Protein AF-A0A2V9IAW2-F1 (afdb_monomer_lite)

Sequence (247 aa):
MRHIVTAHSEWEQRGKESCSPPSSTSPHNRKDEGEYNPLVLAIIARALEKTTIASDTRRVHLDVFESSACVVGLRATQTMVRHGHMEPWLRNHSCAVQRLLSKLERTRKRGKTAFIRLHGSAAFTVSSQRWQQGLRFVRSFFLSCTCRHPPFGETGTRGRRKRMVASWVEKFRLELPAAGIEVPPEAQLRDLVKRALRSGRRFIDYYGLKTARDHHDLLHERIWNFVADRCRRQRKKDGLSRSYLSK

Radius of gyration: 26.62 Å; chains: 1; bounding box: 54×50×90 Å

pLDDT: mean 79.36, std 17.13, range [36.38, 97.62]

Secondary structure (DSSP, 8-state):
-HHHHHHHHHHHHT-TTS-SPP--S--S-----PPP-HHHHHHHHHHHHHHHHTTSSS-----HHHHHHHHHHHHHHHHHHHTTSS--SSTTHHHHHHHHHHHHHHHHHHHHHHHHHHHHHHHHHHHHHHHHHHHHHHHHHTS---SSSPSSSTTSHHHHHHHHHHHHHHHHHHHHHHTTPPPPPHHHHHHHHHHHHHHHHHHHHHH-HHHHHHTHHHHHHHHHHHHHHHHHHHHHHHHHHHHTS--

Foldseek 3Di:
DVLLVVLVVVVVVCDPPRDPPPPDPPPDDPVQQQDADVVLVVLLVVLVVQVVVCVPPDDGQHALSSLVSVLLVLVLVVVCCVVVVDPQPDPPSVVVSVVSNVVSVVSNVVNLVVCCVVPNPVVSVVVVVSSVSNVSNCCVRRRDDPPPPDPPDLPPPVNVVVVVLVVVLVVCVPVCVVVVFDDDPSVVSSVLLVVLVVVLVVVCVVPHPVVCVVPVVVSVVSSVCSSNVVSVVVVVVVVVVVVVVVD

Structure (mmCIF, N/CA/C/O backbone):
data_AF-A0A2V9IAW2-F1
#
_entry.id   AF-A0A2V9IAW2-F1
#
loop_
_atom_site.group_PDB
_atom_site.id
_atom_site.type_symbol
_atom_site.label_atom_id
_atom_site.label_alt_id
_atom_site.label_comp_id
_atom_site.label_asym_id
_atom_site.label_entity_id
_atom_site.label_seq_id
_atom_site.pdbx_PDB_ins_code
_atom_site.Cartn_x
_atom_site.Cartn_y
_atom_site.Cartn_z
_atom_site.occupancy
_atom_site.B_iso_or_equiv
_atom_site.auth_seq_id
_atom_site.auth_comp_id
_atom_site.auth_asym_id
_atom_site.auth_atom_id
_atom_site.pdbx_PDB_model_num
ATOM 1 N N . MET A 1 1 ? 7.345 2.420 16.272 1.00 48.34 1 MET A N 1
ATOM 2 C CA . MET A 1 1 ? 6.348 3.349 16.855 1.00 48.34 1 MET A CA 1
ATOM 3 C C . MET A 1 1 ? 6.966 4.552 17.567 1.00 48.34 1 MET A C 1
ATOM 5 O O . MET A 1 1 ? 6.310 5.581 17.567 1.00 48.34 1 MET A O 1
ATOM 9 N N . ARG A 1 2 ? 8.227 4.493 18.044 1.00 45.06 2 ARG A N 1
ATOM 10 C CA . ARG A 1 2 ? 8.970 5.677 18.534 1.00 45.06 2 ARG A CA 1
ATOM 11 C C . ARG A 1 2 ? 8.912 6.870 17.570 1.00 45.06 2 ARG A C 1
ATOM 13 O O . ARG A 1 2 ? 8.593 7.955 18.004 1.00 45.06 2 ARG A O 1
ATOM 20 N N . HIS A 1 3 ? 9.033 6.631 16.263 1.00 49.38 3 HIS A N 1
ATOM 21 C CA . HIS A 1 3 ? 8.920 7.669 15.229 1.00 49.38 3 HIS A CA 1
ATOM 22 C C . HIS A 1 3 ? 7.618 8.498 15.271 1.00 49.38 3 HIS A C 1
ATOM 24 O O . HIS A 1 3 ? 7.650 9.673 14.942 1.00 49.38 3 HIS A O 1
ATOM 30 N N . ILE A 1 4 ? 6.468 7.923 15.651 1.00 51.84 4 ILE A N 1
ATOM 31 C CA . ILE A 1 4 ? 5.201 8.682 15.719 1.00 51.84 4 ILE A CA 1
ATOM 32 C C . ILE A 1 4 ? 5.192 9.580 16.959 1.00 51.84 4 ILE A C 1
ATOM 34 O O . ILE A 1 4 ? 4.766 10.724 16.878 1.00 51.84 4 ILE A O 1
ATOM 38 N N . VAL A 1 5 ? 5.697 9.068 18.084 1.00 55.88 5 VAL A N 1
ATOM 39 C CA . VAL A 1 5 ? 5.820 9.827 19.336 1.00 55.88 5 VAL A CA 1
ATOM 40 C C . VAL A 1 5 ? 6.856 10.941 19.179 1.00 55.88 5 VAL A C 1
ATOM 42 O O . VAL A 1 5 ? 6.561 12.083 19.495 1.00 55.88 5 VAL A O 1
ATOM 45 N N . THR A 1 6 ? 8.020 10.643 18.595 1.00 59.78 6 THR A N 1
ATOM 46 C CA . THR A 1 6 ? 9.058 11.633 18.278 1.00 59.78 6 THR A CA 1
ATOM 47 C C . THR A 1 6 ? 8.534 12.705 17.326 1.00 59.78 6 THR A C 1
ATOM 49 O O . THR A 1 6 ? 8.660 13.882 17.628 1.00 59.78 6 THR A O 1
ATOM 52 N N . ALA A 1 7 ? 7.854 12.323 16.239 1.00 55.88 7 ALA A N 1
ATOM 53 C CA . ALA A 1 7 ? 7.265 13.291 15.317 1.00 55.88 7 ALA A CA 1
ATOM 54 C C . ALA A 1 7 ? 6.164 14.148 15.974 1.00 55.88 7 ALA A C 1
ATOM 56 O O . ALA A 1 7 ? 5.986 15.302 15.595 1.00 55.88 7 ALA A O 1
ATOM 57 N N . HIS A 1 8 ? 5.425 13.611 16.953 1.00 55.56 8 HIS A N 1
ATOM 58 C CA . HIS A 1 8 ? 4.451 14.382 17.731 1.00 55.56 8 HIS A CA 1
ATOM 59 C C . HIS A 1 8 ? 5.130 15.383 18.670 1.00 55.56 8 HIS A C 1
ATOM 61 O O . HIS A 1 8 ? 4.741 16.544 18.688 1.00 55.56 8 HIS A O 1
ATOM 67 N N . SER A 1 9 ? 6.162 14.967 19.408 1.00 60.94 9 SER A N 1
ATOM 68 C CA . SER A 1 9 ? 6.932 15.865 20.277 1.00 60.94 9 SER A CA 1
ATOM 69 C C . SER A 1 9 ? 7.645 16.961 19.480 1.00 60.94 9 SER A C 1
ATOM 71 O O . SER A 1 9 ? 7.639 18.118 19.887 1.00 60.94 9 SER A O 1
ATOM 73 N N . GLU A 1 10 ? 8.195 16.628 18.310 1.00 59.81 10 GLU A N 1
ATOM 74 C CA . GLU A 1 10 ? 8.768 17.606 17.377 1.00 59.81 10 GLU A CA 1
ATOM 75 C C . GLU A 1 10 ? 7.711 18.575 16.827 1.00 59.81 10 GLU A C 1
ATOM 77 O O . GLU A 1 10 ? 8.022 19.736 16.572 1.00 59.81 10 GLU A O 1
ATOM 82 N N . TRP A 1 11 ? 6.469 18.120 16.641 1.00 61.03 11 TRP A N 1
ATOM 83 C CA . TRP A 1 11 ? 5.348 18.973 16.244 1.00 61.03 11 TRP A CA 1
ATOM 84 C C . TRP A 1 11 ? 4.909 19.905 17.385 1.00 61.03 11 TRP A C 1
ATOM 86 O O . TRP A 1 11 ? 4.752 21.102 17.155 1.00 61.03 11 TRP A O 1
ATOM 96 N N . GLU A 1 12 ? 4.778 19.398 18.616 1.00 60.94 12 GLU A N 1
ATOM 97 C CA . GLU A 1 12 ? 4.437 20.211 19.795 1.00 60.94 12 GLU A CA 1
ATOM 98 C C . GLU A 1 12 ? 5.488 21.293 20.068 1.00 60.94 12 GLU A C 1
ATOM 100 O O . GLU A 1 12 ? 5.129 22.437 20.339 1.00 60.94 12 GLU A O 1
ATOM 105 N N . GLN A 1 13 ? 6.777 20.962 19.925 1.00 64.94 13 GLN A N 1
ATOM 106 C CA . GLN A 1 13 ? 7.882 21.909 20.112 1.00 64.94 13 GLN A CA 1
ATOM 107 C C . GLN A 1 13 ? 7.908 23.039 19.076 1.00 64.94 13 GLN A C 1
ATOM 109 O O . GLN A 1 13 ? 8.412 24.119 19.372 1.00 64.94 13 GLN A O 1
ATOM 114 N N . ARG A 1 14 ? 7.374 22.823 17.868 1.00 56.66 14 ARG A N 1
ATOM 115 C CA . ARG A 1 14 ? 7.361 23.838 16.798 1.00 56.66 14 ARG A CA 1
ATOM 116 C C . ARG A 1 14 ? 6.190 24.818 16.896 1.00 56.66 14 ARG A C 1
ATOM 118 O O . ARG A 1 14 ? 6.177 25.802 16.164 1.00 56.66 14 ARG A O 1
ATOM 125 N N . GLY A 1 15 ? 5.245 24.590 17.809 1.00 47.25 15 GLY A N 1
ATOM 126 C CA . GLY A 1 15 ? 4.067 25.435 17.995 1.00 47.25 15 GLY A CA 1
ATOM 127 C C . GLY A 1 15 ? 3.000 25.224 16.913 1.00 47.25 15 GLY A C 1
ATOM 128 O O . GLY A 1 15 ? 3.295 25.053 15.730 1.00 47.25 15 GLY A O 1
ATOM 129 N N . LYS A 1 16 ? 1.725 25.259 17.327 1.00 52.31 16 LYS A N 1
ATOM 130 C CA . LYS A 1 16 ? 0.547 24.999 16.471 1.00 52.31 16 LYS A CA 1
ATOM 131 C C . LYS A 1 16 ? 0.436 25.930 15.254 1.00 52.31 16 LYS A C 1
ATOM 133 O O . LYS A 1 16 ? -0.210 25.553 14.283 1.00 52.31 16 LYS A O 1
ATOM 138 N N . GLU A 1 17 ? 1.055 27.108 15.306 1.00 44.34 17 GLU A N 1
ATOM 139 C CA . GLU A 1 17 ? 0.907 28.177 14.307 1.00 44.34 17 GLU A CA 1
ATOM 140 C C . GLU A 1 17 ? 2.065 28.252 13.295 1.00 44.34 17 GLU A C 1
ATOM 142 O O . GLU A 1 17 ? 1.897 28.806 12.214 1.00 44.34 17 GLU A O 1
ATOM 147 N N . SER A 1 18 ? 3.232 27.667 13.592 1.00 40.81 18 SER A N 1
ATOM 148 C CA . SER A 1 18 ? 4.471 27.932 12.830 1.00 40.81 18 SER A CA 1
ATOM 149 C C . SER A 1 18 ? 4.767 26.917 11.717 1.00 40.81 18 SER A C 1
ATOM 151 O O . SER A 1 18 ? 5.754 27.030 10.993 1.00 40.81 18 SER A O 1
ATOM 153 N N . CYS A 1 19 ? 3.944 25.879 11.563 1.00 42.88 19 CYS A N 1
ATOM 154 C CA . CYS A 1 19 ? 4.228 24.789 10.630 1.00 42.88 19 CYS A CA 1
ATOM 155 C C . CYS A 1 19 ? 2.962 24.262 9.940 1.00 42.88 19 CYS A C 1
ATOM 157 O O . CYS A 1 19 ? 2.667 23.066 9.986 1.00 42.88 19 CYS A O 1
ATOM 159 N N . SER A 1 20 ? 2.298 25.114 9.151 1.00 40.59 20 SER A N 1
ATOM 160 C CA . SER A 1 20 ? 1.992 24.639 7.794 1.00 40.59 20 SER A CA 1
ATOM 161 C C . SER A 1 20 ? 3.322 24.134 7.231 1.00 40.59 20 SER A C 1
ATOM 163 O O . SER A 1 20 ? 4.312 24.865 7.325 1.00 40.59 20 SER A O 1
ATOM 165 N N . PRO A 1 21 ? 3.422 22.871 6.783 1.00 40.50 21 PRO A N 1
ATOM 166 C CA . PRO A 1 21 ? 4.706 22.299 6.406 1.00 40.50 21 PRO A CA 1
ATOM 167 C C . PRO A 1 21 ? 5.356 23.267 5.414 1.00 40.50 21 PRO A C 1
ATOM 169 O O . PRO A 1 21 ? 4.644 23.694 4.500 1.00 40.50 21 PRO A O 1
ATOM 172 N N . PRO A 1 22 ? 6.639 23.653 5.594 1.00 37.72 22 PRO A N 1
ATOM 173 C CA . PRO A 1 22 ? 7.306 24.558 4.669 1.00 37.72 22 PRO A CA 1
ATOM 174 C C . PRO A 1 22 ? 7.053 23.984 3.295 1.00 37.72 22 PRO A C 1
ATOM 176 O O . PRO A 1 22 ? 7.383 22.816 3.075 1.00 37.72 22 PRO A O 1
ATOM 179 N N . SER A 1 23 ? 6.333 24.757 2.481 1.00 38.88 23 SER A N 1
ATOM 180 C CA . SER A 1 23 ? 5.778 24.390 1.186 1.00 38.88 23 SER A CA 1
ATOM 181 C C . SER A 1 23 ? 6.730 23.434 0.489 1.00 38.88 23 SER A C 1
ATOM 183 O O . SER A 1 23 ? 7.732 23.835 -0.102 1.00 38.88 23 SER A O 1
ATOM 185 N N . SER A 1 24 ? 6.462 22.140 0.672 1.00 37.84 24 SER A N 1
ATOM 186 C CA . SER A 1 24 ? 7.292 21.095 0.114 1.00 37.84 24 SER A CA 1
ATOM 187 C C . SER A 1 24 ? 7.139 21.271 -1.379 1.00 37.84 24 SER A C 1
ATOM 189 O O . SER A 1 24 ? 6.026 21.206 -1.898 1.00 37.84 24 SER A O 1
ATOM 191 N N . THR A 1 25 ? 8.250 21.530 -2.054 1.00 36.38 25 THR A N 1
ATOM 192 C CA . THR A 1 25 ? 8.403 21.773 -3.493 1.00 36.38 25 THR A CA 1
ATOM 193 C C . THR A 1 25 ? 8.003 20.576 -4.371 1.00 36.38 25 THR A C 1
ATOM 195 O O . THR A 1 25 ? 8.512 20.394 -5.470 1.00 36.38 25 THR A O 1
ATOM 198 N N . SER A 1 26 ? 7.078 19.733 -3.909 1.00 37.75 26 SER A N 1
ATOM 199 C CA . SER A 1 26 ? 6.420 18.693 -4.686 1.00 37.75 26 SER A CA 1
ATOM 200 C C . SER A 1 26 ? 5.133 19.262 -5.309 1.00 37.75 26 SER A C 1
ATOM 202 O O . SER A 1 26 ? 4.128 19.394 -4.608 1.00 37.75 26 SER A O 1
ATOM 204 N N . PRO A 1 27 ? 5.103 19.545 -6.624 1.00 37.44 27 PRO A N 1
ATOM 205 C CA . PRO A 1 27 ? 4.045 20.309 -7.291 1.00 37.44 27 PRO A CA 1
ATOM 206 C C . PRO A 1 27 ? 2.798 19.471 -7.633 1.00 37.44 27 PRO A C 1
ATOM 208 O O . PRO A 1 27 ? 2.124 19.698 -8.636 1.00 37.44 27 PRO A O 1
ATOM 211 N N . HIS A 1 28 ? 2.456 18.477 -6.813 1.00 38.16 28 HIS A N 1
ATOM 212 C CA . HIS A 1 28 ? 1.281 17.638 -7.045 1.00 38.16 28 HIS A CA 1
ATOM 213 C C . HIS A 1 28 ? 0.336 17.644 -5.841 1.00 38.16 28 HIS A C 1
ATOM 215 O O . HIS A 1 28 ? 0.403 16.786 -4.966 1.00 38.16 28 HIS A O 1
ATOM 221 N N . ASN A 1 29 ? -0.571 18.629 -5.854 1.00 40.56 29 ASN A N 1
ATOM 222 C CA . ASN A 1 29 ? -1.950 18.551 -5.361 1.00 40.56 29 ASN A CA 1
ATOM 223 C C . ASN A 1 29 ? -2.162 17.832 -4.015 1.00 40.56 29 ASN A C 1
ATOM 225 O O . ASN A 1 29 ? -2.794 16.775 -3.963 1.00 40.56 29 ASN A O 1
ATOM 229 N N . ARG A 1 30 ? -1.747 18.439 -2.899 1.00 48.00 30 ARG A N 1
ATOM 230 C CA . ARG A 1 30 ? -2.296 18.074 -1.582 1.00 48.00 30 ARG A CA 1
ATOM 231 C C . ARG A 1 30 ? -3.595 18.850 -1.334 1.00 48.00 30 ARG A C 1
ATOM 233 O O . ARG A 1 30 ? -3.611 19.827 -0.611 1.00 48.00 30 ARG A O 1
ATOM 240 N N . LYS A 1 31 ? -4.698 18.399 -1.943 1.00 46.03 31 LYS A N 1
ATOM 241 C CA . LYS A 1 31 ? -6.068 18.903 -1.681 1.00 46.03 31 LYS A CA 1
ATOM 242 C C . LYS A 1 31 ? -6.693 18.368 -0.375 1.00 46.03 31 LYS A C 1
ATOM 244 O O . LYS A 1 31 ? -7.882 18.551 -0.154 1.00 46.03 31 LYS A O 1
ATOM 249 N N . ASP A 1 32 ? -5.921 17.687 0.471 1.00 47.81 32 ASP A N 1
ATOM 250 C CA . ASP A 1 32 ? -6.402 17.028 1.694 1.00 47.81 32 ASP A CA 1
ATOM 251 C C . ASP A 1 32 ? -5.487 17.377 2.882 1.00 47.81 32 ASP A C 1
ATOM 253 O O . ASP A 1 32 ? -4.784 16.530 3.449 1.00 47.81 32 ASP A O 1
ATOM 257 N N . GLU A 1 33 ? -5.472 18.656 3.253 1.00 56.50 33 GLU A N 1
ATOM 258 C CA . GLU A 1 33 ? -4.950 19.088 4.549 1.00 56.50 33 GLU A CA 1
ATOM 259 C C . GLU A 1 33 ? -6.008 18.748 5.603 1.00 56.50 33 GLU A C 1
ATOM 261 O O . GLU A 1 33 ? -7.009 19.436 5.764 1.00 56.50 33 GLU A O 1
ATOM 266 N N . GLY A 1 34 ? -5.861 17.592 6.254 1.00 60.00 34 GLY A N 1
ATOM 267 C CA . GLY A 1 34 ? -6.660 17.311 7.444 1.00 60.00 34 GLY A CA 1
ATOM 268 C C . GLY A 1 34 ? -6.260 18.265 8.567 1.00 60.00 34 GLY A C 1
ATOM 269 O O . GLY A 1 34 ? -5.086 18.602 8.689 1.00 60.00 34 GLY A O 1
ATOM 270 N N . GLU A 1 35 ? -7.210 18.657 9.407 1.00 70.69 35 GLU A N 1
ATOM 271 C CA . GLU A 1 35 ? -6.938 19.505 10.568 1.00 70.69 35 GLU A CA 1
ATOM 272 C C . GLU A 1 35 ? -6.400 18.689 11.749 1.00 70.69 35 GLU A C 1
ATOM 274 O O . GLU A 1 35 ? -6.757 17.518 11.949 1.00 70.69 35 GLU A O 1
ATOM 279 N N . TYR A 1 36 ? -5.549 19.326 12.557 1.00 72.31 36 TYR A N 1
ATOM 280 C CA . TYR A 1 36 ? -5.116 18.770 13.832 1.00 72.31 36 TYR A CA 1
ATOM 281 C C . TYR A 1 36 ? -6.337 18.505 14.718 1.00 72.31 36 TYR A C 1
ATOM 283 O O . TYR A 1 36 ? -7.116 19.407 15.018 1.00 72.31 36 TYR A O 1
ATOM 291 N N . ASN A 1 37 ? -6.490 17.260 15.169 1.00 77.44 37 ASN A N 1
ATOM 292 C CA . ASN A 1 37 ? -7.593 16.872 16.034 1.00 77.44 37 ASN A CA 1
ATOM 293 C C . ASN A 1 37 ? -7.056 16.159 17.289 1.00 77.44 37 ASN A C 1
ATOM 295 O O . ASN A 1 37 ? -6.651 14.992 17.197 1.00 77.44 37 ASN A O 1
ATOM 299 N N . PRO A 1 38 ? -7.078 16.813 18.468 1.00 77.50 38 PRO A N 1
ATOM 300 C CA . PRO A 1 38 ? -6.521 16.248 19.698 1.00 77.50 38 PRO A CA 1
ATOM 301 C C . PRO A 1 38 ? -7.255 14.975 20.137 1.00 77.50 38 PRO A C 1
ATOM 303 O O . PRO A 1 38 ? -6.645 14.074 20.707 1.00 77.50 38 PRO A O 1
ATOM 306 N N . LEU A 1 39 ? -8.543 14.836 19.801 1.00 80.62 39 LEU A N 1
ATOM 307 C CA . LEU A 1 39 ? -9.316 13.630 20.099 1.00 80.62 39 LEU A CA 1
ATOM 308 C C . LEU A 1 39 ? -8.774 12.414 19.337 1.00 80.62 39 LEU A C 1
ATOM 310 O O . LEU A 1 39 ? -8.710 11.314 19.884 1.00 80.62 39 LEU A O 1
ATOM 314 N N . VAL A 1 40 ? -8.365 12.600 18.079 1.00 82.31 40 VAL A N 1
ATOM 315 C CA . VAL A 1 40 ? -7.795 11.523 17.256 1.00 82.31 40 VAL A CA 1
ATOM 316 C C . VAL A 1 40 ? -6.434 11.089 17.786 1.00 82.31 40 VAL A C 1
ATOM 318 O O . VAL A 1 40 ? -6.174 9.888 17.867 1.00 82.31 40 VAL A O 1
ATOM 321 N N . LEU A 1 41 ? -5.593 12.034 18.206 1.00 81.88 41 LEU A N 1
ATOM 322 C CA . LEU A 1 41 ? -4.305 11.719 18.823 1.00 81.88 41 LEU A CA 1
ATOM 323 C C . LEU A 1 41 ? -4.472 11.038 20.177 1.00 81.88 41 LEU A C 1
ATOM 325 O O . LEU A 1 41 ? -3.786 10.055 20.430 1.00 81.88 41 LEU A O 1
ATOM 329 N N . ALA A 1 42 ? -5.442 11.460 20.989 1.00 84.62 42 ALA A N 1
ATOM 330 C CA . ALA A 1 42 ? -5.778 10.776 22.233 1.00 84.62 42 ALA A CA 1
ATOM 331 C C . ALA A 1 42 ? -6.231 9.326 21.988 1.00 84.62 42 ALA A C 1
ATOM 333 O O . ALA A 1 42 ? -5.819 8.425 22.712 1.00 84.62 42 ALA A O 1
ATOM 334 N N . ILE A 1 43 ? -7.031 9.062 20.945 1.00 86.50 43 ILE A N 1
ATOM 335 C CA . ILE A 1 43 ? -7.406 7.688 20.558 1.00 86.50 43 ILE A CA 1
ATOM 336 C C . ILE A 1 43 ? -6.168 6.875 20.163 1.00 86.50 43 ILE A C 1
ATOM 338 O O . ILE A 1 43 ? -6.039 5.721 20.567 1.00 86.50 43 ILE A O 1
ATOM 342 N N . ILE A 1 44 ? -5.252 7.461 19.385 1.00 85.44 44 ILE A N 1
ATOM 343 C CA . ILE A 1 44 ? -4.004 6.797 18.992 1.00 85.44 44 ILE A CA 1
ATOM 344 C C . ILE A 1 44 ? -3.143 6.514 20.228 1.00 85.44 44 ILE A C 1
ATOM 346 O O . ILE A 1 44 ? -2.697 5.384 20.392 1.00 85.44 44 ILE A O 1
ATOM 350 N N . ALA A 1 45 ? -2.953 7.494 21.110 1.00 84.25 45 ALA A N 1
ATOM 351 C CA . ALA A 1 45 ? -2.179 7.360 22.339 1.00 84.25 45 ALA A CA 1
ATOM 352 C C . ALA A 1 45 ? -2.751 6.266 23.253 1.00 84.25 45 ALA A C 1
ATOM 354 O O . ALA A 1 45 ? -2.013 5.372 23.657 1.00 84.25 45 ALA A O 1
ATOM 355 N N . ARG A 1 46 ? -4.072 6.248 23.477 1.00 85.94 46 ARG A N 1
ATOM 356 C CA . ARG A 1 46 ? -4.740 5.181 24.243 1.00 85.94 46 ARG A CA 1
ATOM 357 C C . ARG A 1 46 ? -4.579 3.809 23.600 1.00 85.94 46 ARG A C 1
ATOM 359 O O . ARG A 1 46 ? -4.338 2.824 24.293 1.00 85.94 46 ARG A O 1
ATOM 366 N N . ALA A 1 47 ? -4.700 3.721 22.273 1.00 86.25 47 ALA A N 1
ATOM 367 C CA . ALA A 1 47 ? -4.474 2.467 21.563 1.00 86.25 47 ALA A CA 1
ATOM 368 C C . ALA A 1 47 ? -3.027 1.981 21.746 1.00 86.25 47 ALA A C 1
ATOM 370 O O . ALA A 1 47 ? -2.812 0.791 21.963 1.00 86.25 47 ALA A O 1
ATOM 371 N N . LEU A 1 48 ? -2.047 2.892 21.703 1.00 84.38 48 LEU A N 1
ATOM 372 C CA . LEU A 1 48 ? -0.644 2.576 21.964 1.00 84.38 48 LEU A CA 1
ATOM 373 C C . LEU A 1 48 ? -0.459 2.053 23.385 1.00 84.38 48 LEU A C 1
ATOM 375 O O . LEU A 1 48 ? 0.016 0.932 23.533 1.00 84.38 48 LEU A O 1
ATOM 379 N N . GLU A 1 49 ? -0.912 2.803 24.386 1.00 85.31 49 GLU A N 1
ATOM 380 C CA . GLU A 1 49 ? -0.815 2.457 25.807 1.00 85.31 49 GLU A CA 1
ATOM 381 C C . GLU A 1 49 ? -1.414 1.074 26.108 1.00 85.31 49 GLU A C 1
ATOM 383 O O . GLU A 1 49 ? -0.753 0.199 26.673 1.00 85.31 49 GLU A O 1
ATOM 388 N N . LYS A 1 50 ? -2.638 0.816 25.628 1.00 85.25 50 LYS A N 1
ATOM 389 C CA . LYS A 1 50 ? -3.293 -0.493 25.767 1.00 85.25 50 LYS A CA 1
ATOM 390 C C . LYS A 1 50 ? -2.486 -1.617 25.130 1.00 85.25 50 LYS A C 1
ATOM 392 O O . LYS A 1 50 ? -2.448 -2.722 25.662 1.00 85.25 50 LYS A O 1
ATOM 397 N N . THR A 1 51 ? -1.867 -1.369 23.977 1.00 82.88 51 THR A N 1
ATOM 398 C CA . THR A 1 51 ? -1.063 -2.392 23.295 1.00 82.88 51 THR A CA 1
ATOM 399 C C . THR A 1 51 ? 0.320 -2.587 23.906 1.00 82.88 51 THR A C 1
ATOM 401 O O . THR A 1 51 ? 0.848 -3.690 23.799 1.00 82.88 51 THR A O 1
ATOM 404 N N . THR A 1 52 ? 0.894 -1.569 24.551 1.00 80.00 52 THR A N 1
ATOM 405 C CA . THR A 1 52 ? 2.187 -1.678 25.238 1.00 80.00 52 THR A CA 1
ATOM 406 C C . THR A 1 52 ? 2.056 -2.414 26.561 1.00 80.00 52 THR A C 1
ATOM 408 O O . THR A 1 52 ? 2.842 -3.313 26.810 1.00 80.00 52 THR A O 1
ATOM 411 N N . ILE A 1 53 ? 1.029 -2.114 27.364 1.00 73.06 53 ILE A N 1
ATOM 412 C CA . ILE A 1 53 ? 0.779 -2.797 28.650 1.00 73.06 53 ILE A CA 1
ATOM 413 C C . ILE A 1 53 ? 0.407 -4.273 28.427 1.00 73.06 53 ILE A C 1
ATOM 415 O O . ILE A 1 53 ? 0.667 -5.157 29.241 1.00 73.06 53 ILE A O 1
ATOM 419 N N . ALA A 1 54 ? -0.196 -4.568 27.281 1.00 68.00 54 ALA A N 1
ATOM 420 C CA . ALA A 1 54 ? -0.606 -5.911 26.925 1.00 68.00 54 ALA A CA 1
ATOM 421 C C . ALA A 1 54 ? 0.513 -6.851 26.475 1.00 68.00 54 ALA A C 1
ATOM 423 O O . ALA A 1 54 ? 0.215 -8.004 26.155 1.00 68.00 54 ALA A O 1
ATOM 424 N N . SER A 1 55 ? 1.774 -6.407 26.445 1.00 61.09 55 SER A N 1
ATOM 425 C CA . SER A 1 55 ? 2.887 -7.355 26.322 1.00 61.09 55 SER A CA 1
ATOM 426 C C . SER A 1 55 ? 2.871 -8.383 27.458 1.00 61.09 55 SER A C 1
ATOM 428 O O . SER A 1 55 ? 3.285 -9.519 27.236 1.00 61.09 55 SER A O 1
ATOM 430 N N . ASP A 1 56 ? 2.294 -8.016 28.612 1.00 60.50 56 ASP A N 1
ATOM 431 C CA . ASP A 1 56 ? 2.363 -8.799 29.848 1.00 60.50 56 ASP A CA 1
ATOM 432 C C . ASP A 1 56 ? 1.011 -9.425 30.251 1.00 60.50 56 ASP A C 1
ATOM 434 O O . ASP A 1 56 ? 0.955 -10.302 31.112 1.00 60.50 56 ASP A O 1
ATOM 438 N N . THR A 1 57 ? -0.104 -9.032 29.615 1.00 57.56 57 THR A N 1
ATOM 439 C CA . THR A 1 57 ? -1.463 -9.485 29.980 1.00 57.56 57 THR A CA 1
ATOM 440 C C . THR A 1 57 ? -2.241 -10.099 28.812 1.00 57.56 57 THR A C 1
ATOM 442 O O . THR A 1 57 ? -2.109 -9.735 27.645 1.00 57.56 57 THR A O 1
ATOM 445 N N . ARG A 1 58 ? -3.076 -11.105 29.118 1.00 66.31 58 ARG A N 1
ATOM 446 C CA . ARG A 1 58 ? -3.533 -12.108 28.136 1.00 66.31 58 ARG A CA 1
ATOM 447 C C . ARG A 1 58 ? -4.510 -11.633 27.047 1.00 66.31 58 ARG A C 1
ATOM 449 O O . ARG A 1 58 ? -4.689 -12.397 26.098 1.00 66.31 58 ARG A O 1
ATOM 456 N N . ARG A 1 59 ? -5.143 -10.447 27.097 1.00 78.69 59 ARG A N 1
ATOM 457 C CA . ARG A 1 59 ? -6.049 -9.944 26.025 1.00 78.69 59 ARG A CA 1
ATOM 458 C C . ARG A 1 59 ? -6.208 -8.416 26.050 1.00 78.69 59 ARG A C 1
ATOM 460 O O . ARG A 1 59 ? -6.507 -7.859 27.095 1.00 78.69 59 ARG A O 1
ATOM 467 N N . VAL A 1 60 ? -6.141 -7.766 24.880 1.00 83.56 60 VAL A N 1
ATOM 468 C CA . VAL A 1 60 ? -6.430 -6.322 24.719 1.00 83.56 60 VAL A CA 1
ATOM 469 C C . VAL A 1 60 ? -7.840 -6.108 24.206 1.00 83.56 60 VAL A C 1
ATOM 471 O O . VAL A 1 60 ? -8.201 -6.649 23.156 1.00 83.56 60 VAL A O 1
ATOM 474 N N . HIS A 1 61 ? -8.613 -5.282 24.907 1.00 87.69 61 HIS A N 1
ATOM 475 C CA . HIS A 1 61 ? -9.889 -4.794 24.405 1.00 87.69 61 HIS A CA 1
ATOM 476 C C . HIS A 1 61 ? -9.692 -3.447 23.701 1.00 87.69 61 HIS A C 1
ATOM 478 O O . HIS A 1 61 ? -9.360 -2.446 24.336 1.00 87.69 61 HIS A O 1
ATOM 484 N N . LEU A 1 62 ? -9.900 -3.437 22.384 1.00 91.44 62 LEU A N 1
ATOM 485 C CA . LEU A 1 62 ? -9.825 -2.238 21.552 1.00 91.44 62 LEU A CA 1
ATOM 486 C C . LEU A 1 62 ? -11.227 -1.861 21.080 1.00 91.44 62 LEU A C 1
ATOM 488 O O . LEU A 1 62 ? -11.950 -2.713 20.553 1.00 91.44 62 LEU A O 1
ATOM 492 N N . ASP A 1 63 ? -11.588 -0.588 21.214 1.00 93.00 63 ASP A N 1
ATOM 493 C CA . ASP A 1 63 ? -12.802 -0.062 20.598 1.00 93.00 63 ASP A CA 1
ATOM 494 C C . ASP A 1 63 ? -12.673 0.014 19.057 1.00 93.00 63 ASP A C 1
ATOM 496 O O . ASP A 1 63 ? -11.669 -0.387 18.450 1.00 93.00 63 ASP A O 1
ATOM 500 N N . VAL A 1 64 ? -13.727 0.484 18.383 1.00 95.31 64 VAL A N 1
ATOM 501 C CA . VAL A 1 64 ? -13.760 0.573 16.915 1.00 95.31 64 VAL A CA 1
ATOM 502 C C . VAL A 1 64 ? -12.715 1.544 16.345 1.00 95.31 64 VAL A C 1
ATOM 504 O O . VAL A 1 64 ? -12.123 1.256 15.297 1.00 95.31 64 VAL A O 1
ATOM 507 N N . PHE A 1 65 ? -12.462 2.665 17.016 1.00 94.31 65 PHE A N 1
ATOM 508 C CA . PHE A 1 65 ? -11.539 3.706 16.571 1.00 94.31 65 PHE A CA 1
ATOM 509 C C . PHE A 1 65 ? -10.098 3.367 16.952 1.00 94.31 65 PHE A C 1
ATOM 511 O O . PHE A 1 65 ? -9.218 3.486 16.105 1.00 94.31 65 PHE A O 1
ATOM 518 N N . GLU A 1 66 ? -9.864 2.813 18.139 1.00 92.94 66 GLU A N 1
ATOM 519 C CA . GLU A 1 66 ? -8.584 2.245 18.572 1.00 92.94 66 GLU A CA 1
ATOM 520 C C . GLU A 1 66 ? -8.152 1.106 17.639 1.00 92.94 66 GLU A C 1
ATOM 522 O O . GLU A 1 66 ? -7.041 1.108 17.107 1.00 92.94 66 GLU A O 1
ATOM 527 N N . SER A 1 67 ? -9.060 0.174 17.320 1.00 94.38 67 SER A N 1
ATOM 528 C CA . SER A 1 67 ? -8.793 -0.877 16.327 1.00 94.38 67 SER A CA 1
ATOM 529 C C . SER A 1 67 ? -8.455 -0.281 14.958 1.00 94.38 67 SER A C 1
ATOM 531 O O . SER A 1 67 ? -7.568 -0.775 14.257 1.00 94.38 67 SER A O 1
ATOM 533 N N . SER A 1 68 ? -9.152 0.787 14.552 1.00 93.69 68 SER A N 1
ATOM 534 C CA . SER A 1 68 ? -8.848 1.494 13.307 1.00 93.69 68 SER A CA 1
ATOM 535 C C . SER A 1 68 ? -7.479 2.179 13.351 1.00 93.69 68 SER A C 1
ATOM 537 O O . SER A 1 68 ? -6.784 2.164 12.333 1.00 93.69 68 SER A O 1
ATOM 539 N N . ALA A 1 69 ? -7.083 2.751 14.489 1.00 91.38 69 ALA A N 1
ATOM 540 C CA . ALA A 1 69 ? -5.774 3.358 14.706 1.00 91.38 69 ALA A CA 1
ATOM 541 C C . ALA A 1 69 ? -4.665 2.312 14.538 1.00 91.38 69 ALA A C 1
ATOM 543 O O . ALA A 1 69 ? -3.738 2.515 13.751 1.00 91.38 69 ALA A O 1
ATOM 544 N N . CYS A 1 70 ? -4.816 1.142 15.169 1.00 92.00 70 CYS A N 1
ATOM 545 C CA . CYS A 1 70 ? -3.877 0.028 15.034 1.00 92.00 70 CYS A CA 1
ATOM 546 C C . CYS A 1 70 ? -3.741 -0.445 13.578 1.00 92.00 70 CYS A C 1
ATOM 548 O O . CYS A 1 70 ? -2.627 -0.676 13.112 1.00 92.00 70 CYS A O 1
ATOM 550 N N . VAL A 1 71 ? -4.845 -0.559 12.825 1.00 92.19 71 VAL A N 1
ATOM 551 C CA . VAL A 1 71 ? -4.798 -0.922 11.391 1.00 92.19 71 VAL A CA 1
ATOM 552 C C . VAL A 1 71 ? -3.995 0.102 10.589 1.00 92.19 71 VAL A C 1
ATOM 554 O O . VAL A 1 71 ? -3.182 -0.275 9.744 1.00 92.19 71 VAL A O 1
ATOM 557 N N . VAL A 1 72 ? -4.219 1.391 10.840 1.00 89.88 72 VAL A N 1
ATOM 558 C CA . VAL A 1 72 ? -3.512 2.476 10.152 1.00 89.88 72 VAL A CA 1
ATOM 559 C C . VAL A 1 72 ? -2.015 2.439 10.475 1.00 89.88 72 VAL A C 1
ATOM 561 O O . VAL A 1 72 ? -1.204 2.406 9.547 1.00 89.88 72 VAL A O 1
ATOM 564 N N . GLY A 1 73 ? -1.645 2.350 11.755 1.00 87.94 73 GLY A N 1
ATOM 565 C CA . GLY A 1 73 ? -0.245 2.255 12.182 1.00 87.94 73 GLY A CA 1
ATOM 566 C C . GLY A 1 73 ? 0.463 1.010 11.639 1.00 87.94 73 GLY A C 1
ATOM 567 O O . GLY A 1 73 ? 1.616 1.081 11.208 1.00 87.94 73 GLY A O 1
ATOM 568 N N . LEU A 1 74 ? -0.243 -0.122 11.564 1.00 90.06 74 LEU A N 1
ATOM 569 C CA . LEU A 1 74 ? 0.284 -1.367 11.009 1.00 90.06 74 LEU A CA 1
ATOM 570 C C . LEU A 1 74 ? 0.567 -1.259 9.505 1.00 90.06 74 LEU A C 1
ATOM 572 O O . LEU A 1 74 ? 1.635 -1.664 9.047 1.00 90.06 74 LEU A O 1
ATOM 576 N N . ARG A 1 75 ? -0.354 -0.672 8.731 1.00 88.81 75 ARG A N 1
ATOM 577 C CA . ARG A 1 75 ? -0.158 -0.441 7.287 1.00 88.81 75 ARG A CA 1
ATOM 578 C C . ARG A 1 75 ? 0.979 0.542 7.014 1.00 88.81 75 ARG A C 1
ATOM 580 O O . ARG A 1 75 ? 1.747 0.336 6.073 1.00 88.81 75 ARG A O 1
ATOM 587 N N . ALA A 1 76 ? 1.110 1.582 7.834 1.00 85.19 76 ALA A N 1
ATOM 588 C CA . ALA A 1 76 ? 2.226 2.517 7.738 1.00 85.19 76 ALA A CA 1
ATOM 589 C C . ALA A 1 76 ? 3.560 1.827 8.042 1.00 85.19 76 ALA A C 1
ATOM 591 O O . ALA A 1 76 ? 4.477 1.895 7.232 1.00 85.19 76 ALA A O 1
ATOM 592 N N . THR A 1 77 ? 3.636 1.060 9.133 1.00 85.81 77 THR A N 1
ATOM 593 C CA . THR A 1 77 ? 4.834 0.278 9.487 1.00 85.81 77 THR A CA 1
ATOM 594 C C . THR A 1 77 ? 5.213 -0.693 8.370 1.00 85.81 77 THR A C 1
ATOM 596 O O . THR A 1 77 ? 6.364 -0.732 7.948 1.00 85.81 77 THR A O 1
ATOM 599 N N . GLN A 1 78 ? 4.241 -1.425 7.817 1.00 87.38 78 GLN A N 1
ATOM 600 C CA . GLN A 1 78 ? 4.477 -2.309 6.675 1.00 87.38 78 GLN A CA 1
ATOM 601 C C . GLN A 1 78 ? 5.027 -1.547 5.463 1.00 87.38 78 GLN A C 1
ATOM 603 O O . GLN A 1 78 ? 5.880 -2.060 4.743 1.00 87.38 78 GLN A O 1
ATOM 608 N N . THR A 1 79 ? 4.546 -0.329 5.222 1.00 81.69 79 THR A N 1
ATOM 609 C CA . THR A 1 79 ? 5.035 0.523 4.131 1.00 81.69 79 THR A CA 1
ATOM 610 C C . THR A 1 79 ? 6.479 0.951 4.379 1.00 81.69 79 THR A C 1
ATOM 612 O O . THR A 1 79 ? 7.310 0.787 3.489 1.00 81.69 79 THR A O 1
ATOM 615 N N . MET A 1 80 ? 6.804 1.387 5.599 1.00 81.75 80 MET A N 1
ATOM 616 C CA . MET A 1 80 ? 8.169 1.747 6.002 1.00 81.75 80 MET A CA 1
ATOM 617 C C . MET A 1 80 ? 9.139 0.570 5.851 1.00 81.75 80 MET A C 1
AT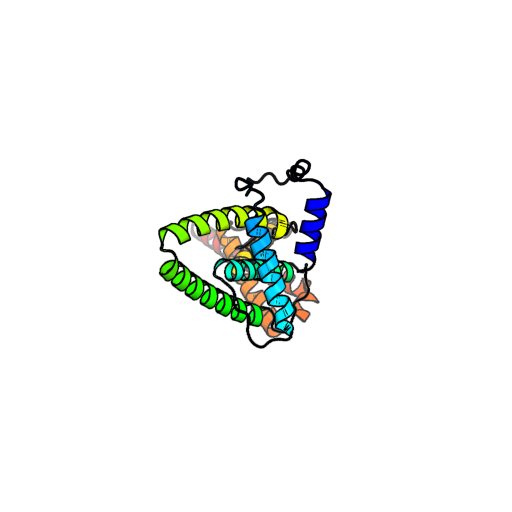OM 619 O O . MET A 1 80 ? 10.209 0.738 5.269 1.00 81.75 80 MET A O 1
ATOM 623 N N . VAL A 1 81 ? 8.741 -0.637 6.270 1.00 83.00 81 VAL A N 1
ATOM 624 C CA . VAL A 1 81 ? 9.538 -1.862 6.073 1.00 83.00 81 VAL A CA 1
ATOM 625 C C . VAL A 1 81 ? 9.722 -2.172 4.586 1.00 83.00 81 VAL A C 1
ATOM 627 O O . VAL A 1 81 ? 10.828 -2.464 4.139 1.00 83.00 81 VAL A O 1
ATOM 630 N N . ARG A 1 82 ? 8.662 -2.068 3.774 1.00 81.88 82 ARG A N 1
ATOM 631 C CA . ARG A 1 82 ? 8.743 -2.319 2.321 1.00 81.88 82 ARG A CA 1
ATOM 632 C C . ARG A 1 82 ? 9.645 -1.334 1.585 1.00 81.88 82 ARG A C 1
ATOM 634 O O . ARG A 1 82 ? 10.179 -1.696 0.539 1.00 81.88 82 ARG A O 1
ATOM 641 N N . HIS A 1 83 ? 9.759 -0.110 2.084 1.00 79.44 83 HIS A N 1
ATOM 642 C CA . HIS A 1 83 ? 10.630 0.922 1.529 1.00 79.44 83 HIS A CA 1
ATOM 643 C C . HIS A 1 83 ? 12.052 0.876 2.120 1.00 79.44 83 HIS A C 1
ATOM 645 O O . HIS A 1 83 ? 12.911 1.623 1.670 1.00 79.44 83 HIS A O 1
ATOM 651 N N . GLY A 1 84 ? 12.320 -0.019 3.082 1.00 79.06 84 GLY A N 1
ATOM 652 C CA . GLY A 1 84 ? 13.642 -0.189 3.691 1.00 79.06 84 GLY A CA 1
ATOM 653 C C . GLY A 1 84 ? 13.976 0.826 4.786 1.00 79.06 84 GLY A C 1
ATOM 654 O O . GLY A 1 84 ? 15.129 0.924 5.180 1.00 79.06 84 GLY A O 1
ATOM 655 N N . HIS A 1 85 ? 12.993 1.572 5.296 1.00 80.56 85 HIS A N 1
ATOM 656 C CA . HIS A 1 85 ? 13.201 2.520 6.403 1.00 80.56 85 HIS A CA 1
ATOM 657 C C . HIS A 1 85 ? 13.163 1.866 7.778 1.00 80.56 85 HIS A C 1
ATOM 659 O O . HIS A 1 85 ? 13.524 2.485 8.773 1.00 80.56 85 HIS A O 1
ATOM 665 N N . MET A 1 86 ? 12.657 0.640 7.850 1.00 82.25 86 MET A N 1
ATOM 666 C CA . MET A 1 86 ? 12.577 -0.133 9.077 1.00 82.25 86 MET A CA 1
ATOM 667 C C . M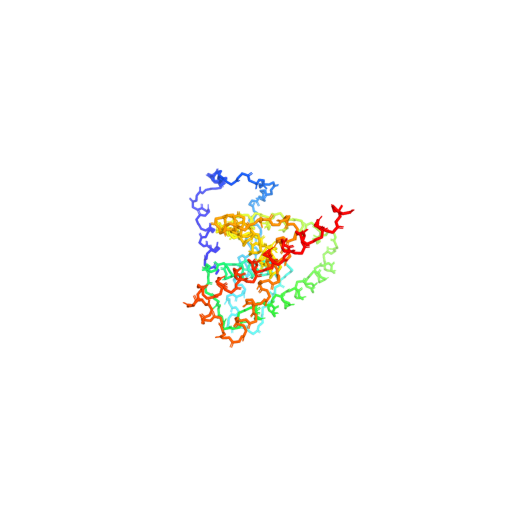ET A 1 86 ? 12.918 -1.582 8.777 1.00 82.25 86 MET A C 1
ATOM 669 O O . MET A 1 86 ? 12.514 -2.123 7.744 1.00 82.25 86 MET A O 1
ATOM 673 N N . GLU A 1 87 ? 13.602 -2.226 9.711 1.00 79.69 87 GLU A N 1
ATOM 674 C CA . GLU A 1 87 ? 13.825 -3.659 9.623 1.00 79.69 87 GLU A CA 1
ATOM 675 C C . GLU A 1 87 ? 12.522 -4.436 9.880 1.00 79.69 87 GLU A C 1
ATOM 677 O O . GLU A 1 87 ? 11.687 -4.029 10.702 1.00 79.69 87 GLU A O 1
ATOM 682 N N . PRO A 1 88 ? 12.304 -5.565 9.183 1.00 86.69 88 PRO A N 1
ATOM 683 C CA . PRO A 1 88 ? 11.200 -6.458 9.491 1.00 86.69 88 PRO A CA 1
ATOM 684 C C . PRO A 1 88 ? 11.333 -7.014 10.913 1.00 86.69 88 PRO A C 1
ATOM 686 O O . PRO A 1 88 ? 12.351 -7.588 11.275 1.00 86.69 88 PRO A O 1
ATOM 689 N N . TRP A 1 89 ? 10.254 -6.950 11.691 1.00 83.12 89 TRP A N 1
ATOM 690 C CA . TRP A 1 89 ? 10.247 -7.422 13.083 1.00 83.12 89 TRP A CA 1
ATOM 691 C C . TRP A 1 89 ? 10.434 -8.944 13.271 1.00 83.12 89 TRP A C 1
ATOM 693 O O . TRP A 1 89 ? 10.668 -9.407 14.378 1.00 83.12 89 TRP A O 1
ATOM 703 N N . LEU A 1 90 ? 10.237 -9.744 12.218 1.00 84.44 90 LEU A N 1
ATOM 704 C CA . LEU A 1 90 ? 10.202 -11.214 12.236 1.00 84.44 90 LEU A CA 1
ATOM 705 C C . LEU A 1 90 ? 10.582 -11.706 10.840 1.00 84.44 90 LEU A C 1
ATOM 707 O O . LEU A 1 90 ? 10.226 -11.078 9.840 1.00 84.44 90 LEU A O 1
ATOM 711 N N . ARG A 1 91 ? 11.182 -12.898 10.753 1.00 83.62 91 ARG A N 1
ATOM 712 C CA . ARG A 1 91 ? 11.530 -13.537 9.467 1.00 83.62 91 ARG A CA 1
ATOM 713 C C . ARG A 1 91 ? 10.327 -13.679 8.522 1.00 83.62 91 ARG A C 1
ATOM 715 O O . ARG A 1 91 ? 10.463 -13.536 7.314 1.00 83.62 91 ARG A O 1
ATOM 722 N N . ASN A 1 92 ? 9.130 -13.900 9.066 1.00 88.69 92 ASN A N 1
ATOM 723 C CA . ASN A 1 92 ? 7.871 -14.024 8.322 1.00 88.69 92 ASN A CA 1
ATOM 724 C C . ASN A 1 92 ? 6.993 -12.753 8.384 1.00 88.69 92 ASN A C 1
ATOM 726 O O . ASN A 1 92 ? 5.766 -12.854 8.274 1.00 88.69 92 ASN A O 1
ATOM 730 N N . HIS A 1 93 ? 7.601 -11.569 8.546 1.00 86.94 93 HIS A N 1
ATOM 731 C CA . HIS A 1 93 ? 6.929 -10.278 8.757 1.00 86.94 93 HIS A CA 1
ATOM 732 C C . HIS A 1 93 ? 5.682 -10.081 7.887 1.00 86.94 93 HIS A C 1
ATOM 734 O O . HIS A 1 93 ? 4.602 -9.832 8.414 1.00 86.94 93 HIS A O 1
ATOM 740 N N . SER A 1 94 ? 5.788 -10.271 6.569 1.00 84.31 94 SER A N 1
ATOM 741 C CA . SER A 1 94 ? 4.663 -10.082 5.641 1.00 84.31 94 SER A CA 1
ATOM 742 C C . SER A 1 94 ? 3.446 -10.951 5.980 1.00 84.31 94 SER A C 1
ATOM 744 O O . SER A 1 94 ? 2.317 -10.464 5.948 1.00 84.31 94 SER A O 1
ATOM 746 N N . CYS A 1 95 ? 3.656 -12.222 6.335 1.00 89.50 95 CYS A N 1
ATOM 747 C CA . CYS A 1 95 ? 2.571 -13.128 6.715 1.00 89.50 95 CYS A CA 1
ATOM 748 C C . CYS A 1 95 ? 1.988 -12.748 8.085 1.00 89.50 95 CYS A C 1
ATOM 750 O O . CYS A 1 95 ? 0.768 -12.683 8.245 1.00 89.50 95 CYS A O 1
ATOM 752 N N . ALA A 1 96 ? 2.852 -12.434 9.055 1.00 90.12 96 ALA A N 1
ATOM 753 C CA . ALA A 1 96 ? 2.443 -12.012 10.392 1.00 90.12 96 ALA A CA 1
ATOM 754 C C . ALA A 1 96 ? 1.602 -10.722 10.355 1.00 90.12 96 ALA A C 1
ATOM 756 O O . ALA A 1 96 ? 0.531 -10.668 10.960 1.00 90.12 96 ALA A O 1
ATOM 757 N N . VAL A 1 97 ? 2.029 -9.723 9.574 1.00 91.19 97 VAL A N 1
ATOM 758 C CA . VAL A 1 97 ? 1.284 -8.476 9.342 1.00 91.19 97 VAL A CA 1
ATOM 759 C C . VAL A 1 97 ? -0.091 -8.766 8.749 1.00 91.19 97 VAL A C 1
ATOM 761 O O . VAL A 1 97 ? -1.082 -8.243 9.248 1.00 91.19 97 VAL A O 1
ATOM 764 N N . GLN A 1 98 ? -0.187 -9.620 7.725 1.00 91.06 98 GLN A N 1
ATOM 765 C CA . GLN A 1 98 ? -1.476 -9.957 7.107 1.00 91.06 98 GLN A CA 1
ATOM 766 C C . GLN A 1 98 ? -2.436 -10.645 8.086 1.00 91.06 98 GLN A C 1
ATOM 768 O O . GLN A 1 98 ? -3.621 -10.300 8.151 1.00 91.06 98 GLN A O 1
ATOM 773 N N . ARG A 1 99 ? -1.929 -11.580 8.899 1.00 93.62 99 ARG A N 1
ATOM 774 C CA . ARG A 1 99 ? -2.718 -12.239 9.953 1.00 93.62 99 ARG A CA 1
ATOM 775 C C . ARG A 1 99 ? -3.208 -11.231 10.993 1.00 93.62 99 ARG A C 1
ATOM 777 O O . ARG A 1 99 ? -4.384 -11.262 11.362 1.00 93.62 99 ARG A O 1
ATOM 784 N N . LEU A 1 100 ? -2.337 -10.321 11.430 1.00 93.12 100 LEU A N 1
ATOM 785 C CA . LEU A 1 100 ? -2.675 -9.286 12.405 1.00 93.12 100 LEU A CA 1
ATOM 786 C C . LEU A 1 100 ? -3.688 -8.279 11.844 1.00 93.12 100 LEU A C 1
ATOM 788 O O . LEU A 1 100 ? -4.687 -8.009 12.508 1.00 93.12 100 LEU A O 1
ATOM 792 N N . LEU A 1 101 ? -3.505 -7.801 10.608 1.00 93.88 101 LEU A N 1
ATOM 793 C CA . LEU A 1 101 ? -4.474 -6.947 9.909 1.00 93.88 101 LEU A CA 1
ATOM 794 C C . LEU A 1 101 ? -5.845 -7.619 9.842 1.00 93.88 101 LEU A C 1
ATOM 796 O O . LEU A 1 101 ? -6.841 -7.026 10.246 1.00 93.88 101 LEU A O 1
ATOM 800 N N . SER A 1 102 ? -5.892 -8.886 9.430 1.00 94.75 102 SER A N 1
ATOM 801 C CA . SER A 1 102 ? -7.141 -9.652 9.349 1.00 94.75 102 SER A CA 1
ATOM 802 C C . SER A 1 102 ? -7.824 -9.808 10.712 1.00 94.75 102 SER A C 1
ATOM 804 O O . SER A 1 102 ? -9.052 -9.877 10.797 1.00 94.75 102 SER A O 1
ATOM 806 N N . LYS A 1 103 ? -7.053 -9.903 11.803 1.00 94.62 103 LYS A N 1
ATOM 807 C CA . LYS A 1 103 ? -7.590 -9.954 13.171 1.00 94.62 103 LYS A CA 1
ATOM 808 C C . LYS A 1 103 ? -8.142 -8.590 13.592 1.00 94.62 103 LYS A C 1
ATOM 810 O O . LYS A 1 103 ? -9.291 -8.523 14.015 1.00 94.62 103 LYS A O 1
ATOM 815 N N . LEU A 1 104 ? -7.372 -7.519 13.411 1.00 94.56 104 LEU A N 1
ATOM 816 C CA . LEU A 1 104 ? -7.783 -6.154 13.751 1.00 94.56 104 LEU A CA 1
ATOM 817 C C . LEU A 1 104 ? -9.011 -5.704 12.953 1.00 94.56 104 LEU A C 1
ATOM 819 O O . LEU A 1 104 ? -9.914 -5.092 13.513 1.00 94.56 104 LEU A O 1
ATOM 823 N N . GLU A 1 105 ? -9.106 -6.049 11.669 1.00 95.31 105 GLU A N 1
ATOM 824 C CA . GLU A 1 105 ? -10.276 -5.726 10.848 1.00 95.31 105 GLU A CA 1
ATOM 825 C C . GLU A 1 105 ? -11.535 -6.465 11.318 1.00 95.31 105 GLU A C 1
ATOM 827 O O . GLU A 1 105 ? -12.620 -5.878 11.328 1.00 95.31 105 GLU A O 1
ATOM 832 N N . ARG A 1 106 ? -11.404 -7.724 11.760 1.00 95.81 106 ARG A N 1
ATOM 833 C CA . ARG A 1 106 ? -12.505 -8.466 12.394 1.00 95.81 106 ARG A CA 1
ATOM 834 C C . ARG A 1 106 ? -12.927 -7.818 13.712 1.00 95.81 106 ARG A C 1
ATOM 836 O O . ARG A 1 106 ? -14.123 -7.607 13.906 1.00 95.81 106 ARG A O 1
ATOM 843 N N . THR A 1 107 ? -11.975 -7.457 14.575 1.00 94.62 107 THR A N 1
ATOM 844 C CA . THR A 1 107 ? -12.253 -6.736 15.830 1.00 94.62 107 THR A CA 1
ATOM 845 C C . THR A 1 107 ? -12.955 -5.412 15.553 1.00 94.62 107 THR A C 1
ATOM 847 O O . THR A 1 107 ? -14.016 -5.162 16.112 1.00 94.62 107 THR A O 1
ATOM 850 N N . ARG A 1 108 ? -12.457 -4.619 14.599 1.00 95.69 108 ARG A N 1
ATOM 851 C CA . ARG A 1 108 ? -13.071 -3.352 14.185 1.00 95.69 108 ARG A CA 1
ATOM 852 C C . ARG A 1 108 ? -14.507 -3.538 13.698 1.00 95.69 108 ARG A C 1
ATOM 854 O O . ARG A 1 108 ? -15.376 -2.758 14.068 1.00 95.69 108 ARG A O 1
ATOM 861 N N . LYS A 1 109 ? -14.777 -4.554 12.865 1.00 96.00 109 LYS A N 1
ATOM 862 C CA . LYS A 1 109 ? -16.140 -4.853 12.386 1.00 96.00 109 LYS A CA 1
ATOM 863 C C . LYS A 1 109 ? -17.080 -5.175 13.551 1.00 96.00 109 LYS A C 1
ATOM 865 O O . LYS A 1 109 ? -18.170 -4.618 13.604 1.00 96.00 109 LYS A O 1
ATOM 870 N N . ARG A 1 110 ? -16.640 -6.008 14.501 1.00 95.25 110 ARG A N 1
ATOM 871 C CA . ARG A 1 110 ? -17.413 -6.323 15.716 1.00 95.25 110 ARG A CA 1
ATOM 872 C C . ARG A 1 110 ? -17.638 -5.085 16.583 1.00 95.25 110 ARG A C 1
ATOM 874 O O . ARG A 1 110 ? -18.770 -4.835 16.978 1.00 95.25 110 ARG A O 1
ATOM 881 N N . GLY A 1 111 ? -16.593 -4.289 16.804 1.00 95.25 111 GLY A N 1
ATOM 882 C CA . GLY A 1 111 ? -16.659 -3.031 17.547 1.00 95.25 111 GLY A CA 1
ATOM 883 C C . GLY A 1 111 ? -17.627 -2.032 16.916 1.00 95.25 111 GLY A C 1
ATOM 884 O O . GLY A 1 111 ? -18.428 -1.440 17.626 1.00 95.25 111 GLY A O 1
ATOM 885 N N . LYS A 1 112 ? -17.642 -1.908 15.580 1.00 97.06 112 LYS A N 1
ATOM 886 C CA . LYS A 1 112 ? -18.640 -1.103 14.857 1.00 97.06 112 LYS A CA 1
ATOM 887 C C . LYS A 1 112 ? -20.060 -1.590 15.145 1.00 97.06 112 LYS A C 1
ATOM 889 O O . LYS A 1 112 ? -20.917 -0.779 15.474 1.00 97.06 112 LYS A O 1
ATOM 894 N N . THR A 1 113 ? -20.318 -2.891 15.005 1.00 97.06 113 THR A N 1
ATOM 895 C CA . THR A 1 113 ? -21.653 -3.453 15.255 1.00 97.06 113 THR A CA 1
ATOM 896 C C . THR A 1 113 ? -22.095 -3.215 16.697 1.00 97.06 113 THR A C 1
ATOM 898 O O . THR A 1 113 ? -23.231 -2.812 16.915 1.00 97.06 113 THR A O 1
ATOM 901 N N . ALA A 1 114 ? -21.203 -3.419 17.669 1.00 95.69 114 ALA A N 1
ATOM 902 C CA . ALA A 1 114 ? -21.483 -3.145 19.075 1.00 95.69 114 ALA A CA 1
ATOM 903 C C . ALA A 1 114 ? -21.790 -1.658 19.310 1.00 95.69 114 ALA A C 1
ATOM 905 O O . ALA A 1 114 ? -22.822 -1.338 19.887 1.00 95.69 114 ALA A O 1
ATOM 906 N N . PHE A 1 115 ? -20.958 -0.755 18.781 1.00 96.38 115 PHE A N 1
ATOM 907 C CA . PHE A 1 115 ? -21.162 0.689 18.890 1.00 96.38 115 PHE A CA 1
ATOM 908 C C . PHE A 1 115 ? -22.519 1.118 18.320 1.00 96.38 115 PHE A C 1
ATOM 910 O O . PHE A 1 115 ? -23.245 1.863 18.964 1.00 96.38 115 PHE A O 1
ATOM 917 N N . ILE A 1 116 ? -22.887 0.624 17.133 1.00 97.31 116 ILE A N 1
ATOM 918 C CA . ILE A 1 116 ? -24.177 0.945 16.504 1.00 97.31 116 ILE A CA 1
ATOM 919 C C . ILE A 1 116 ? -25.348 0.424 17.342 1.00 97.31 116 ILE A C 1
ATOM 921 O O . ILE A 1 116 ? -26.352 1.116 17.457 1.00 97.31 116 ILE A O 1
ATOM 925 N N . ARG A 1 117 ? -25.232 -0.769 17.936 1.00 97.25 117 ARG A N 1
ATOM 926 C CA . ARG A 1 117 ? -26.274 -1.312 18.823 1.00 97.25 117 ARG A CA 1
ATOM 927 C C . ARG A 1 117 ? -26.454 -0.475 20.091 1.00 97.25 117 ARG A C 1
ATOM 929 O O . ARG A 1 117 ? -27.579 -0.322 20.538 1.00 97.25 117 ARG A O 1
ATOM 936 N N . LEU A 1 118 ? -25.362 0.043 20.650 1.00 96.69 118 LEU A N 1
ATOM 937 C CA . LEU A 1 118 ? -25.361 0.808 21.902 1.00 96.69 118 LEU A CA 1
ATOM 938 C C . LEU A 1 118 ? -25.750 2.282 21.714 1.00 96.69 118 LEU A C 1
ATOM 940 O O . LEU A 1 118 ? -26.461 2.834 22.544 1.00 96.69 118 LEU A O 1
ATOM 944 N N . HIS A 1 119 ? -25.282 2.925 20.642 1.00 96.50 119 HIS A N 1
ATOM 945 C CA . HIS A 1 119 ? -25.383 4.381 20.453 1.00 96.50 119 HIS A CA 1
ATOM 946 C C . HIS A 1 119 ? -26.172 4.796 19.204 1.00 96.50 119 HIS A C 1
ATOM 948 O O . HIS A 1 119 ? -26.364 5.984 18.954 1.00 96.50 119 HIS A O 1
ATOM 954 N N . GLY A 1 120 ? -26.610 3.837 18.390 1.00 97.50 120 GLY A N 1
ATOM 955 C CA . GLY A 1 120 ? -27.303 4.097 17.134 1.00 97.50 120 GLY A CA 1
ATOM 956 C C . GLY A 1 120 ? -26.371 4.361 15.946 1.00 97.50 120 GLY A C 1
ATOM 957 O O . GLY A 1 120 ? -25.175 4.652 16.064 1.00 97.50 120 GLY A O 1
ATOM 958 N N . SER A 1 121 ? -26.938 4.245 14.744 1.00 97.62 121 SER A N 1
ATOM 959 C CA . SER A 1 121 ? -26.219 4.430 13.478 1.00 97.62 121 SER A CA 1
ATOM 960 C C . SER A 1 121 ? -25.818 5.888 13.230 1.00 97.62 121 SER A C 1
ATOM 962 O O . SER A 1 121 ? -24.717 6.137 12.739 1.00 97.62 121 SER A O 1
ATOM 964 N N . ALA A 1 122 ? -26.671 6.848 13.604 1.00 96.88 122 ALA A N 1
ATOM 965 C CA . ALA A 1 122 ? -26.412 8.278 13.438 1.00 96.88 122 ALA A CA 1
ATOM 966 C C . ALA A 1 122 ? -25.175 8.728 14.233 1.00 96.88 122 ALA A C 1
ATOM 968 O O . ALA A 1 122 ? -24.274 9.354 13.670 1.00 96.88 122 ALA A O 1
ATOM 969 N N . ALA A 1 123 ? -25.073 8.317 15.502 1.00 95.81 123 ALA A N 1
ATOM 970 C CA . ALA A 1 123 ? -23.909 8.595 16.339 1.00 95.81 123 ALA A CA 1
ATOM 971 C C . ALA A 1 123 ? -22.624 8.020 15.727 1.00 95.81 123 ALA A C 1
ATOM 973 O O . ALA A 1 123 ? -21.607 8.710 15.641 1.00 95.81 123 ALA A O 1
ATOM 974 N N . PHE A 1 124 ? -22.678 6.780 15.219 1.00 96.56 124 PHE A N 1
ATOM 975 C CA . PHE A 1 124 ? -21.527 6.170 14.555 1.00 96.56 124 PHE A CA 1
ATOM 976 C C . PHE A 1 124 ? -21.073 6.971 13.330 1.00 96.56 124 PHE A C 1
ATOM 978 O O . PHE A 1 124 ? -19.871 7.150 13.135 1.00 96.56 124 PHE A O 1
ATOM 985 N N . THR A 1 125 ? -22.004 7.459 12.507 1.00 96.50 125 THR A N 1
ATOM 986 C CA . THR A 1 125 ? -21.682 8.268 11.323 1.00 96.50 125 THR A CA 1
ATOM 987 C C . THR A 1 125 ? -20.932 9.540 11.707 1.00 96.50 125 THR A C 1
ATOM 989 O O . THR A 1 125 ? -19.866 9.798 11.144 1.00 96.50 125 THR A O 1
ATOM 992 N N . VAL A 1 126 ? -21.419 10.277 12.710 1.00 94.69 126 VAL A N 1
ATOM 993 C CA . VAL A 1 126 ? -20.773 11.505 13.203 1.00 94.69 126 VAL A CA 1
ATOM 994 C C . VAL A 1 126 ? -19.370 11.209 13.740 1.00 94.69 126 VAL A C 1
ATOM 996 O O . VAL A 1 126 ? -18.394 11.839 13.325 1.00 94.69 126 VAL A O 1
ATOM 999 N N . SER A 1 127 ? -19.227 10.207 14.612 1.00 92.31 127 SER A N 1
ATOM 1000 C CA . SER A 1 127 ? -17.919 9.819 15.155 1.00 92.31 127 SER A CA 1
ATOM 1001 C C . SER A 1 127 ? -16.962 9.328 14.063 1.00 92.31 127 SER A C 1
ATOM 1003 O O . SER A 1 127 ? -15.779 9.666 14.072 1.00 92.31 127 SER A O 1
ATOM 1005 N N . SER A 1 128 ? -17.464 8.577 13.079 1.00 93.62 128 SER A N 1
ATOM 1006 C CA . SER A 1 128 ? -16.678 8.100 11.940 1.00 93.62 128 SER A CA 1
ATOM 1007 C C . SER A 1 128 ? -16.200 9.246 11.052 1.00 93.62 128 SER A C 1
ATOM 1009 O O . SER A 1 128 ? -15.063 9.200 10.588 1.00 93.62 128 SER A O 1
ATOM 1011 N N . GLN A 1 129 ? -17.021 10.267 10.805 1.00 91.75 129 GLN A N 1
ATOM 1012 C CA . GLN A 1 129 ? -16.612 11.443 10.030 1.00 91.75 129 GLN A CA 1
ATOM 1013 C C . GLN A 1 129 ? -15.476 12.199 10.725 1.00 91.75 129 GLN A C 1
ATOM 1015 O O . GLN A 1 129 ? -14.434 12.419 10.106 1.00 91.75 129 GLN A O 1
ATOM 1020 N N . ARG A 1 130 ? -15.622 12.485 12.027 1.00 88.19 130 ARG A N 1
ATOM 1021 C CA . ARG A 1 130 ? -14.568 13.119 12.844 1.00 88.19 130 ARG A CA 1
ATOM 1022 C C . ARG A 1 130 ? -13.270 12.308 12.823 1.00 88.19 130 ARG A C 1
ATOM 1024 O O . ARG A 1 130 ? -12.185 12.851 12.631 1.00 88.19 130 ARG A O 1
ATOM 1031 N N . TRP A 1 131 ? -13.385 10.985 12.951 1.00 91.19 131 TRP A N 1
ATOM 1032 C CA . TRP A 1 131 ? -12.249 10.072 12.852 1.00 91.19 131 TRP A CA 1
ATOM 1033 C C . TRP A 1 131 ? -11.567 10.122 11.477 1.00 91.19 131 TRP A C 1
ATOM 1035 O O . TRP A 1 131 ? -10.341 10.171 11.402 1.00 91.19 131 TRP A O 1
ATOM 1045 N N . GLN A 1 132 ? -12.331 10.134 10.377 1.00 89.25 132 GLN A N 1
ATOM 1046 C CA . GLN A 1 132 ? -11.755 10.227 9.031 1.00 89.25 132 GLN A CA 1
ATOM 1047 C C . GLN A 1 132 ? -11.029 11.555 8.803 1.00 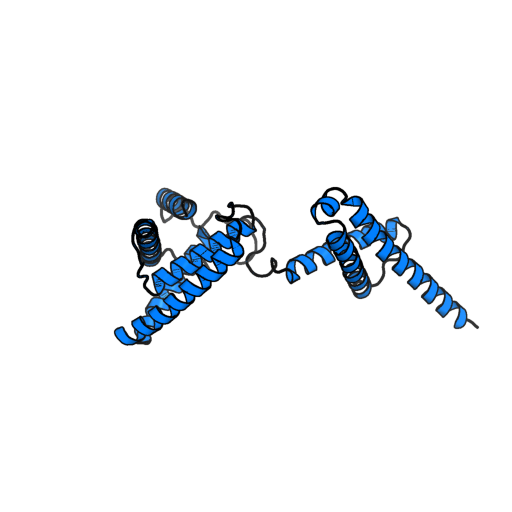89.25 132 GLN A C 1
ATOM 1049 O O . GLN A 1 132 ? -9.959 11.533 8.200 1.00 89.25 132 GLN A O 1
ATOM 1054 N N . GLN A 1 133 ? -11.569 12.676 9.288 1.00 84.88 133 GLN A N 1
ATOM 1055 C CA . GLN A 1 133 ? -10.914 13.986 9.197 1.00 84.88 133 GLN A CA 1
ATOM 1056 C C . GLN A 1 133 ? -9.544 13.965 9.886 1.00 84.88 133 GLN A C 1
ATOM 1058 O O . GLN A 1 133 ? -8.534 14.243 9.242 1.00 84.88 133 GLN A O 1
ATOM 1063 N N . GLY A 1 134 ? -9.472 13.507 11.140 1.00 83.50 134 GLY A N 1
ATOM 1064 C CA . GLY A 1 134 ? -8.182 13.408 11.829 1.00 83.50 134 GLY A CA 1
ATOM 1065 C C . GLY A 1 134 ? -7.244 12.358 11.217 1.00 83.50 134 GLY A C 1
ATOM 1066 O O . GLY A 1 134 ? -6.031 12.547 11.194 1.00 83.50 134 GLY A O 1
ATOM 1067 N N . LEU A 1 135 ? -7.765 11.273 10.629 1.00 83.56 135 LEU A N 1
ATOM 1068 C CA . LEU A 1 135 ? -6.925 10.323 9.891 1.00 83.56 135 LEU A CA 1
ATOM 1069 C C . LEU A 1 135 ? -6.294 10.918 8.628 1.00 83.56 135 LEU A C 1
ATOM 1071 O O . LEU A 1 135 ? -5.222 10.451 8.238 1.00 83.56 135 LEU A O 1
ATOM 1075 N N . ARG A 1 136 ? -6.926 11.901 7.970 1.00 82.50 136 ARG A N 1
ATOM 1076 C CA . ARG A 1 136 ? -6.301 12.608 6.839 1.00 82.50 136 ARG A CA 1
ATOM 1077 C C . ARG A 1 136 ? -5.059 13.354 7.310 1.00 82.50 136 ARG A C 1
ATOM 1079 O O . ARG A 1 136 ? -3.999 13.143 6.730 1.00 82.50 136 ARG A O 1
ATOM 1086 N N . PHE A 1 137 ? -5.164 14.092 8.417 1.00 78.06 137 PHE A N 1
ATOM 1087 C CA . PHE A 1 137 ? -4.022 14.757 9.050 1.00 78.06 137 PHE A CA 1
ATOM 1088 C C . PHE A 1 137 ? -2.910 13.751 9.367 1.00 78.06 137 PHE A C 1
ATOM 1090 O O . PHE A 1 137 ? -1.788 13.870 8.879 1.00 78.06 137 PHE A O 1
ATOM 1097 N N . VAL A 1 138 ? -3.241 12.670 10.079 1.00 79.19 138 VAL A N 1
ATOM 1098 C CA . VAL A 1 138 ? -2.240 11.668 10.472 1.00 79.19 138 VAL A CA 1
ATOM 1099 C C . VAL A 1 138 ? -1.550 11.034 9.260 1.00 79.19 138 VAL A C 1
ATOM 1101 O O . VAL A 1 138 ? -0.337 10.828 9.275 1.00 79.19 138 VAL A O 1
ATOM 1104 N N . ARG A 1 139 ? -2.287 10.745 8.183 1.00 77.75 139 ARG A N 1
ATOM 1105 C CA . ARG A 1 139 ? -1.704 10.197 6.949 1.00 77.75 139 ARG A CA 1
ATOM 1106 C C . ARG A 1 139 ? -0.763 11.176 6.259 1.00 77.75 139 ARG A C 1
ATOM 1108 O O . ARG A 1 139 ? 0.304 10.749 5.824 1.00 77.75 139 ARG A O 1
ATOM 1115 N N . SER A 1 140 ? -1.158 12.441 6.158 1.00 71.12 140 SER A N 1
ATOM 1116 C CA . SER A 1 140 ? -0.395 13.478 5.462 1.00 71.12 140 SER A CA 1
ATOM 1117 C C . SER A 1 140 ? 0.882 13.877 6.201 1.00 71.12 140 SER A C 1
ATOM 1119 O O . SER A 1 140 ? 1.866 14.207 5.543 1.00 71.12 140 SER A O 1
ATOM 1121 N N . PHE A 1 141 ? 0.877 13.819 7.537 1.00 67.12 141 PHE A N 1
ATOM 1122 C CA . PHE A 1 141 ? 1.980 14.310 8.369 1.00 67.12 141 PHE A CA 1
ATOM 1123 C C . PHE A 1 141 ? 2.848 13.204 8.976 1.00 67.12 141 PHE A C 1
ATOM 1125 O O . PHE A 1 141 ? 4.069 13.314 8.960 1.00 67.12 141 PHE A O 1
ATOM 1132 N N . PHE A 1 142 ? 2.254 12.116 9.476 1.00 66.62 142 PHE A N 1
ATOM 1133 C CA . PHE A 1 142 ? 3.002 11.099 10.230 1.00 66.62 142 PHE A CA 1
ATOM 1134 C C . PHE A 1 142 ? 3.270 9.811 9.453 1.00 66.62 142 PHE A C 1
ATOM 1136 O O . PHE A 1 142 ? 4.178 9.061 9.807 1.00 66.62 142 PHE A O 1
ATOM 1143 N N . LEU A 1 143 ? 2.470 9.513 8.425 1.00 70.25 143 LEU A N 1
ATOM 1144 C CA . LEU A 1 143 ? 2.522 8.221 7.724 1.00 70.25 143 LEU A CA 1
ATOM 1145 C C . LEU A 1 143 ? 2.925 8.340 6.252 1.00 70.25 143 LEU A C 1
ATOM 1147 O O . LEU A 1 143 ? 3.004 7.320 5.561 1.00 70.25 143 LEU A O 1
ATOM 1151 N N . SER A 1 144 ? 3.181 9.553 5.758 1.00 65.56 144 SER A N 1
ATOM 1152 C CA . SER A 1 144 ? 3.734 9.747 4.424 1.00 65.56 144 SER A CA 1
ATOM 1153 C C . SER A 1 144 ? 5.230 9.452 4.446 1.00 65.56 144 SER A C 1
ATOM 1155 O O . SER A 1 144 ? 5.994 10.155 5.104 1.00 65.56 144 SER A O 1
ATOM 1157 N N . CYS A 1 145 ? 5.664 8.436 3.699 1.00 69.06 145 CYS A N 1
ATOM 1158 C CA . CYS A 1 145 ? 7.080 8.307 3.386 1.00 69.06 145 CYS A CA 1
ATOM 1159 C C . CYS A 1 145 ? 7.474 9.423 2.415 1.00 69.06 145 CYS A C 1
ATOM 1161 O O . CYS A 1 145 ? 6.878 9.532 1.344 1.00 69.06 145 CYS A O 1
ATOM 1163 N N . THR A 1 146 ? 8.471 10.23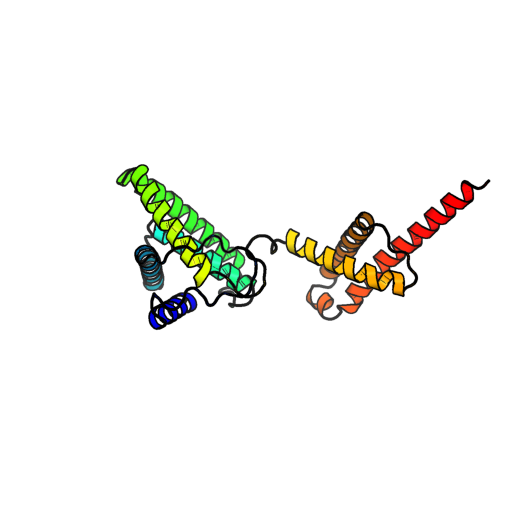1 2.769 1.00 65.56 146 THR A N 1
ATOM 1164 C CA . THR A 1 146 ? 9.069 11.240 1.872 1.00 65.56 146 THR A CA 1
ATOM 1165 C C . THR A 1 146 ? 10.065 10.627 0.893 1.00 65.56 146 THR A C 1
ATOM 1167 O O . THR A 1 146 ? 10.437 11.255 -0.099 1.00 65.56 146 THR A O 1
ATOM 1170 N N . CYS A 1 147 ? 10.468 9.375 1.125 1.00 66.12 147 CYS A N 1
ATOM 1171 C CA . CYS A 1 147 ? 11.127 8.572 0.118 1.00 66.12 147 CYS A CA 1
ATOM 1172 C C . CYS A 1 147 ? 10.231 8.569 -1.127 1.00 66.12 147 CYS A C 1
ATOM 1174 O O . CYS A 1 147 ? 9.071 8.179 -1.051 1.00 66.12 147 CYS A O 1
ATOM 1176 N N . ARG A 1 148 ? 10.732 9.000 -2.288 1.00 56.44 148 ARG A N 1
ATOM 1177 C CA . ARG A 1 148 ? 9.976 9.089 -3.559 1.00 56.44 148 ARG A CA 1
ATOM 1178 C C . ARG A 1 148 ? 9.490 7.726 -4.106 1.00 56.44 148 ARG A C 1
ATOM 1180 O O . ARG A 1 148 ? 9.264 7.567 -5.300 1.00 56.44 148 ARG A O 1
ATOM 1187 N N . HIS A 1 149 ? 9.354 6.717 -3.250 1.00 55.59 149 HIS A N 1
ATOM 1188 C CA . HIS A 1 149 ? 8.664 5.474 -3.524 1.00 55.59 149 HIS A CA 1
ATOM 1189 C C . HIS A 1 149 ? 7.154 5.751 -3.579 1.00 55.59 149 HIS A C 1
ATOM 1191 O O . HIS A 1 149 ? 6.573 6.166 -2.575 1.00 55.59 149 HIS A O 1
ATOM 1197 N N . PRO A 1 150 ? 6.496 5.526 -4.727 1.00 50.09 150 PRO A N 1
ATOM 1198 C CA . PRO A 1 150 ? 5.097 5.890 -4.896 1.00 50.09 150 PRO A CA 1
ATOM 1199 C C . PRO A 1 150 ? 4.200 5.172 -3.873 1.00 50.09 150 PRO A C 1
ATOM 1201 O O . PRO A 1 150 ? 4.299 3.943 -3.722 1.00 50.09 150 PRO A O 1
ATOM 1204 N N . PRO A 1 151 ? 3.323 5.917 -3.171 1.00 45.91 151 PRO A N 1
ATOM 1205 C CA . PRO A 1 151 ? 2.457 5.366 -2.145 1.00 45.91 151 PRO A CA 1
ATOM 1206 C C . PRO A 1 151 ? 1.403 4.468 -2.800 1.00 45.91 151 PRO A C 1
ATOM 1208 O O . PRO A 1 151 ? 0.823 4.819 -3.818 1.00 45.91 151 PRO A O 1
ATOM 1211 N N . PHE A 1 152 ? 1.188 3.287 -2.216 1.00 45.50 152 PHE A N 1
ATOM 1212 C CA . PHE A 1 152 ? 0.049 2.390 -2.459 1.00 45.50 152 PHE A CA 1
ATOM 1213 C C . PHE A 1 152 ? -0.426 2.249 -3.923 1.00 45.50 152 PHE A C 1
ATOM 1215 O O . PHE A 1 152 ? -1.315 2.950 -4.383 1.00 45.50 152 PHE A O 1
ATOM 1222 N N . GLY A 1 153 ? 0.087 1.237 -4.630 1.00 43.94 153 GLY A N 1
ATOM 1223 C CA . GLY A 1 153 ? -0.507 0.761 -5.892 1.00 43.94 153 GLY A CA 1
ATOM 1224 C C . GLY A 1 153 ? 0.521 0.399 -6.956 1.00 43.94 153 GLY A C 1
ATOM 1225 O O . GLY A 1 153 ? 0.408 -0.634 -7.614 1.00 43.94 153 GLY A O 1
ATOM 1226 N N . GLU A 1 154 ? 1.611 1.159 -7.046 1.00 43.72 154 GLU A N 1
ATOM 1227 C CA . GLU A 1 154 ? 2.665 0.878 -8.029 1.00 43.72 154 GLU A CA 1
ATOM 1228 C C . GLU A 1 154 ? 3.722 -0.126 -7.545 1.00 43.72 154 GLU A C 1
ATOM 1230 O O . GLU A 1 154 ? 4.548 -0.611 -8.319 1.00 43.72 154 GLU A O 1
ATOM 1235 N N . THR A 1 155 ? 3.697 -0.472 -6.259 1.00 46.94 155 THR A N 1
ATOM 1236 C CA . THR A 1 155 ? 4.567 -1.491 -5.652 1.00 46.94 155 THR A CA 1
ATOM 1237 C C . THR A 1 155 ? 3.998 -2.907 -5.753 1.00 46.94 155 THR A C 1
ATOM 1239 O O . THR A 1 155 ? 4.623 -3.853 -5.270 1.00 46.94 155 THR A O 1
ATOM 1242 N N . GLY A 1 156 ? 2.831 -3.088 -6.382 1.00 53.94 156 GLY A N 1
ATOM 1243 C CA . GLY A 1 156 ? 2.391 -4.412 -6.812 1.00 53.94 156 GLY A CA 1
ATOM 1244 C C . GLY A 1 156 ? 3.371 -4.990 -7.837 1.00 53.94 156 GLY A C 1
ATOM 1245 O O . GLY A 1 156 ? 4.002 -4.250 -8.596 1.00 53.94 156 GLY A O 1
ATOM 1246 N N . THR A 1 157 ? 3.479 -6.317 -7.910 1.00 60.38 157 THR A N 1
ATOM 1247 C CA . THR A 1 157 ? 4.249 -7.018 -8.958 1.00 60.38 157 THR A CA 1
ATOM 1248 C C . THR A 1 157 ? 3.930 -6.482 -10.359 1.00 60.38 157 THR A C 1
ATOM 1250 O O . THR A 1 157 ? 4.831 -6.335 -11.184 1.00 60.38 157 THR A O 1
ATOM 1253 N N . ARG A 1 158 ? 2.670 -6.091 -10.602 1.00 66.94 158 ARG A N 1
ATOM 1254 C CA . ARG A 1 158 ? 2.202 -5.464 -11.848 1.00 66.94 158 ARG A CA 1
ATOM 1255 C C . ARG A 1 158 ? 2.808 -4.075 -12.108 1.00 66.94 158 ARG A C 1
ATOM 1257 O O . ARG A 1 158 ? 3.272 -3.831 -13.219 1.00 66.94 158 ARG A O 1
ATOM 1264 N N . GLY A 1 159 ? 2.849 -3.192 -11.108 1.00 69.88 159 GLY A N 1
ATOM 1265 C CA . GLY A 1 159 ? 3.413 -1.839 -11.235 1.00 69.88 159 GLY A CA 1
ATOM 1266 C C . GLY A 1 159 ? 4.935 -1.854 -11.394 1.00 69.88 159 GLY A C 1
ATOM 1267 O O . GLY A 1 159 ? 5.472 -1.233 -12.314 1.00 69.88 159 GLY A O 1
ATOM 1268 N N . ARG A 1 160 ? 5.626 -2.689 -10.603 1.00 72.50 160 ARG A N 1
ATOM 1269 C CA . ARG A 1 160 ? 7.069 -2.934 -10.763 1.00 72.50 160 ARG A CA 1
ATOM 1270 C C . ARG A 1 160 ? 7.391 -3.453 -12.166 1.00 72.50 160 ARG A C 1
ATOM 1272 O O . ARG A 1 160 ? 8.318 -2.953 -12.795 1.00 72.50 160 ARG A O 1
ATOM 1279 N N . ARG A 1 161 ? 6.611 -4.411 -12.681 1.00 81.12 161 ARG A N 1
ATOM 1280 C CA . ARG A 1 161 ? 6.800 -4.941 -14.039 1.00 81.12 161 ARG A CA 1
ATOM 1281 C C . ARG A 1 161 ? 6.567 -3.879 -15.113 1.00 81.12 161 ARG A C 1
ATOM 1283 O O . ARG A 1 161 ? 7.331 -3.840 -16.068 1.00 81.12 161 ARG A O 1
ATOM 1290 N N . LYS A 1 162 ? 5.561 -3.009 -14.963 1.00 84.00 162 LYS A N 1
ATOM 1291 C CA . LYS A 1 162 ? 5.296 -1.913 -15.912 1.00 84.00 162 LYS A CA 1
ATOM 1292 C C . LYS A 1 162 ? 6.486 -0.951 -16.006 1.00 84.00 162 LYS A C 1
ATOM 1294 O O . LYS A 1 162 ? 6.915 -0.657 -17.115 1.00 84.00 162 LYS A O 1
ATOM 1299 N N . ARG A 1 163 ? 7.047 -0.526 -14.867 1.00 80.88 163 ARG A N 1
ATOM 1300 C CA . ARG A 1 163 ? 8.232 0.353 -14.827 1.00 80.88 163 ARG A CA 1
ATOM 1301 C C . ARG A 1 163 ? 9.481 -0.316 -15.381 1.00 80.88 163 ARG A C 1
ATOM 1303 O O . ARG A 1 163 ? 10.197 0.298 -16.155 1.00 80.88 163 ARG A O 1
ATOM 1310 N N . MET A 1 164 ? 9.698 -1.584 -15.037 1.00 85.56 164 MET A N 1
ATOM 1311 C CA . MET A 1 164 ? 10.803 -2.368 -15.586 1.00 85.56 164 MET A CA 1
ATOM 1312 C C . MET A 1 164 ? 10.705 -2.449 -17.112 1.00 85.56 164 MET A C 1
ATOM 1314 O O . MET A 1 164 ? 11.663 -2.123 -17.795 1.00 85.56 164 MET A O 1
ATOM 1318 N N . VAL A 1 165 ? 9.532 -2.797 -17.657 1.00 91.69 165 VAL A N 1
ATOM 1319 C CA . VAL A 1 165 ? 9.311 -2.813 -19.113 1.00 91.69 165 VAL A CA 1
ATOM 1320 C C . VAL A 1 165 ? 9.558 -1.434 -19.724 1.00 91.69 165 VAL A C 1
ATOM 1322 O O . VAL A 1 165 ? 10.218 -1.363 -20.748 1.00 91.69 165 VAL A O 1
ATOM 1325 N N . ALA A 1 166 ? 9.053 -0.355 -19.118 1.00 91.31 166 ALA A N 1
ATOM 1326 C CA . ALA A 1 166 ? 9.266 1.000 -19.629 1.00 91.31 166 ALA A CA 1
ATOM 1327 C C . ALA A 1 166 ? 10.756 1.380 -19.658 1.00 91.31 166 ALA A C 1
ATOM 1329 O O . ALA A 1 166 ? 11.245 1.812 -20.691 1.00 91.31 166 ALA A O 1
ATOM 1330 N N . SER A 1 167 ? 11.489 1.128 -18.571 1.00 91.62 167 SER A N 1
ATOM 1331 C CA . SER A 1 167 ? 12.933 1.380 -18.491 1.00 91.62 167 SER A CA 1
ATOM 1332 C C . SER A 1 167 ? 13.718 0.605 -19.553 1.00 91.62 167 SER A C 1
ATOM 1334 O O . SER A 1 167 ? 14.587 1.175 -20.203 1.00 91.62 167 SER A O 1
ATOM 1336 N N . TRP A 1 168 ? 13.376 -0.664 -19.782 1.00 94.19 168 TRP A N 1
ATOM 1337 C CA . TRP A 1 168 ? 13.987 -1.459 -20.848 1.00 94.19 168 TRP A CA 1
ATOM 1338 C C . TRP A 1 168 ? 13.642 -0.940 -22.244 1.00 94.19 168 TRP A C 1
ATOM 1340 O O . TRP A 1 168 ? 14.507 -0.929 -23.109 1.00 94.19 168 TRP A O 1
ATOM 1350 N N . VAL A 1 169 ? 12.404 -0.501 -22.477 1.00 95.62 169 VAL A N 1
ATOM 1351 C CA . VAL A 1 169 ? 11.995 0.087 -23.763 1.00 95.62 169 VAL A CA 1
ATOM 1352 C C . VAL A 1 169 ? 12.800 1.346 -24.071 1.00 95.62 169 VAL A C 1
ATOM 1354 O O . VAL A 1 169 ? 13.315 1.451 -25.179 1.00 95.62 169 VAL A O 1
ATOM 1357 N N . GLU A 1 170 ? 12.961 2.254 -23.105 1.00 95.06 170 GLU A N 1
ATOM 1358 C CA . GLU A 1 170 ? 13.804 3.443 -23.296 1.00 95.06 170 GLU A CA 1
ATOM 1359 C C . GLU A 1 170 ? 15.261 3.064 -23.568 1.00 95.06 170 GLU A C 1
ATOM 1361 O O . GLU A 1 170 ? 15.879 3.603 -24.481 1.00 95.06 170 GLU A O 1
ATOM 1366 N N . LYS A 1 171 ? 15.793 2.067 -22.851 1.00 93.94 171 LYS A N 1
ATOM 1367 C CA . LYS A 1 171 ? 17.152 1.568 -23.087 1.00 93.94 171 LYS A CA 1
ATOM 1368 C C . LYS A 1 171 ? 17.327 1.024 -24.513 1.00 93.94 171 LYS A C 1
ATOM 1370 O O . LYS A 1 171 ? 18.242 1.431 -25.221 1.00 93.94 171 LYS A O 1
ATOM 1375 N N . PHE A 1 172 ? 16.401 0.185 -24.981 1.00 95.31 172 PHE A N 1
ATOM 1376 C CA . PHE A 1 172 ? 16.438 -0.361 -26.342 1.00 95.31 172 PHE A CA 1
ATOM 1377 C C . PHE A 1 172 ? 16.258 0.699 -27.435 1.00 95.31 172 PHE A C 1
ATOM 1379 O O . PHE A 1 172 ? 16.807 0.532 -28.520 1.00 95.31 172 PHE A O 1
ATOM 1386 N N . ARG A 1 173 ? 15.521 1.787 -27.177 1.00 94.00 173 ARG A N 1
ATOM 1387 C CA . ARG A 1 173 ? 15.404 2.907 -28.128 1.00 94.00 173 ARG A CA 1
ATOM 1388 C C . ARG A 1 173 ? 16.740 3.585 -28.404 1.00 94.00 173 ARG A C 1
ATOM 1390 O O . ARG A 1 173 ? 16.931 4.073 -29.509 1.00 94.00 173 ARG A O 1
ATOM 1397 N N . LEU A 1 174 ? 17.636 3.606 -27.421 1.00 94.31 174 LEU A N 1
ATOM 1398 C CA . LEU A 1 174 ? 18.965 4.197 -27.551 1.00 94.31 174 LEU A CA 1
ATOM 1399 C C . LEU A 1 174 ? 19.968 3.196 -28.130 1.00 94.31 174 LEU A C 1
ATOM 1401 O O . LEU A 1 174 ? 20.720 3.517 -29.046 1.00 94.31 174 LEU A O 1
ATOM 1405 N N . GLU A 1 175 ? 19.959 1.966 -27.624 1.00 94.75 175 GLU A N 1
ATOM 1406 C CA . GLU A 1 175 ? 20.983 0.980 -27.964 1.00 94.75 175 GLU A CA 1
ATOM 1407 C C . GLU A 1 175 ? 20.748 0.307 -29.329 1.00 94.75 175 GLU A C 1
ATOM 1409 O O . GLU A 1 175 ? 21.714 -0.042 -30.007 1.00 94.75 175 GLU A O 1
ATOM 1414 N N . LEU A 1 176 ? 19.494 0.090 -29.766 1.00 94.25 176 LEU A N 1
ATOM 1415 C CA . LEU A 1 176 ? 19.232 -0.604 -31.042 1.00 94.25 176 LEU A CA 1
ATOM 1416 C C . LEU A 1 176 ? 19.750 0.197 -32.246 1.00 94.25 176 LEU A C 1
ATOM 1418 O O . LEU A 1 176 ? 20.470 -0.398 -33.053 1.00 94.25 176 LEU A O 1
ATOM 1422 N N . PRO A 1 177 ? 19.486 1.517 -32.357 1.00 94.81 177 PRO A N 1
ATOM 1423 C CA . PRO A 1 177 ? 20.080 2.335 -33.410 1.00 94.81 177 PRO A CA 1
ATOM 1424 C C . PRO A 1 177 ? 21.606 2.350 -33.354 1.00 94.81 177 PRO A C 1
ATOM 1426 O O . PRO A 1 177 ? 22.244 2.240 -34.397 1.00 94.81 177 PRO A O 1
ATOM 1429 N N . ALA A 1 178 ? 22.190 2.420 -32.152 1.00 94.06 178 ALA A N 1
ATOM 1430 C CA . ALA A 1 178 ? 23.642 2.383 -31.973 1.00 94.06 178 ALA A CA 1
ATOM 1431 C C . ALA A 1 178 ? 24.261 1.075 -32.503 1.00 94.06 178 ALA A C 1
ATOM 1433 O O . ALA A 1 178 ? 25.382 1.073 -33.001 1.00 94.06 178 ALA A O 1
ATOM 1434 N N . ALA A 1 179 ? 23.508 -0.028 -32.468 1.00 92.44 179 ALA A N 1
ATOM 1435 C CA . ALA A 1 179 ? 23.891 -1.315 -33.045 1.00 92.44 179 ALA A CA 1
ATOM 1436 C C . ALA A 1 179 ? 23.496 -1.484 -34.532 1.00 92.44 179 ALA A C 1
ATOM 1438 O O . ALA A 1 179 ? 23.575 -2.597 -35.063 1.00 92.44 179 ALA A O 1
ATOM 1439 N N . GLY A 1 180 ? 23.020 -0.427 -35.200 1.00 94.06 180 GLY A N 1
ATOM 1440 C CA . GLY A 1 180 ? 22.556 -0.468 -36.592 1.00 94.06 180 GLY A CA 1
ATOM 1441 C C . GLY A 1 180 ? 21.255 -1.257 -36.796 1.00 94.06 180 GLY A C 1
ATOM 1442 O O . GLY A 1 180 ? 20.986 -1.754 -37.894 1.00 94.06 180 GLY A O 1
ATOM 1443 N N . ILE A 1 181 ? 20.454 -1.426 -35.740 1.00 94.25 181 ILE A N 1
ATOM 1444 C CA . ILE A 1 181 ? 19.183 -2.156 -35.764 1.00 94.25 181 ILE A CA 1
ATOM 1445 C C . ILE A 1 181 ? 18.030 -1.152 -35.762 1.00 94.25 181 ILE A C 1
ATOM 1447 O O . ILE A 1 181 ? 17.933 -0.287 -34.895 1.00 94.25 181 ILE A O 1
ATOM 1451 N N . GLU A 1 182 ? 17.119 -1.301 -36.721 1.00 93.00 182 GLU A N 1
ATOM 1452 C CA . GLU A 1 182 ? 15.907 -0.488 -36.794 1.00 93.00 182 GLU A CA 1
ATOM 1453 C C . GLU A 1 182 ? 14.997 -0.751 -35.584 1.00 93.00 182 GLU A C 1
ATOM 1455 O O . GLU A 1 182 ? 14.774 -1.898 -35.179 1.00 93.00 182 GLU A O 1
ATOM 1460 N N . VAL A 1 183 ? 14.479 0.327 -34.994 1.00 93.56 183 VAL A N 1
ATOM 1461 C CA . VAL A 1 183 ? 13.623 0.253 -33.809 1.00 93.56 183 VAL A CA 1
ATOM 1462 C C . VAL A 1 183 ? 12.194 -0.074 -34.248 1.00 93.56 183 VAL A C 1
ATOM 1464 O O . VAL A 1 183 ? 11.596 0.707 -34.987 1.00 93.56 183 VAL A O 1
ATOM 1467 N N . PRO A 1 184 ? 11.601 -1.191 -33.788 1.00 93.44 184 PRO A N 1
ATOM 1468 C CA . PRO A 1 184 ? 10.229 -1.523 -34.143 1.00 93.44 184 PRO A CA 1
ATOM 1469 C C . PRO A 1 184 ? 9.228 -0.559 -33.478 1.00 93.44 184 PRO A C 1
ATOM 1471 O O . PRO A 1 184 ? 9.552 0.066 -32.460 1.00 93.44 184 PRO A O 1
ATOM 1474 N N . PRO A 1 185 ? 7.976 -0.485 -33.974 1.00 94.56 185 PRO A N 1
ATOM 1475 C CA . PRO A 1 185 ? 6.925 0.325 -33.363 1.00 94.56 185 PRO A CA 1
ATOM 1476 C C . PRO A 1 185 ? 6.770 0.045 -31.864 1.00 94.56 185 PRO A C 1
ATOM 1478 O O . PRO A 1 185 ? 6.904 -1.097 -31.415 1.00 94.56 185 PRO A O 1
ATOM 1481 N N . GLU A 1 186 ? 6.424 1.067 -31.078 1.00 92.62 186 GLU A N 1
ATOM 1482 C CA . GLU A 1 186 ? 6.456 0.995 -29.609 1.00 92.62 186 GLU A CA 1
ATOM 1483 C C . GLU A 1 186 ? 5.677 -0.199 -29.032 1.00 92.62 186 GLU A C 1
ATOM 1485 O O . GLU A 1 186 ? 6.145 -0.865 -28.104 1.00 92.62 186 GLU A O 1
ATOM 1490 N N . ALA A 1 187 ? 4.501 -0.505 -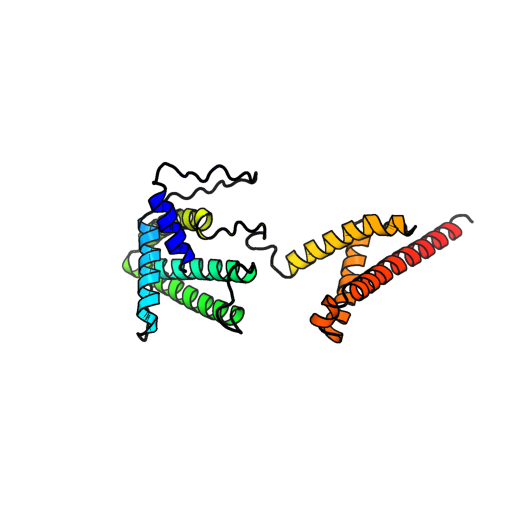29.585 1.00 92.94 187 ALA A N 1
ATOM 1491 C CA . ALA A 1 187 ? 3.693 -1.642 -29.150 1.00 92.94 187 ALA A CA 1
ATOM 1492 C C . ALA A 1 187 ? 4.429 -2.984 -29.332 1.00 92.94 187 ALA A C 1
ATOM 1494 O O . ALA A 1 187 ? 4.392 -3.837 -28.439 1.00 92.94 187 ALA A O 1
ATOM 1495 N N . GLN A 1 188 ? 5.140 -3.145 -30.451 1.00 94.06 188 GLN A N 1
ATOM 1496 C CA . GLN A 1 188 ? 5.922 -4.339 -30.764 1.00 94.06 188 GLN A CA 1
ATOM 1497 C C . GLN A 1 188 ? 7.174 -4.418 -29.887 1.00 94.06 188 GLN A C 1
ATOM 1499 O O . GLN A 1 188 ? 7.436 -5.465 -29.292 1.00 94.06 188 GLN A O 1
ATOM 1504 N N . LEU A 1 189 ? 7.891 -3.302 -29.712 1.00 95.00 189 LEU A N 1
ATOM 1505 C CA . LEU A 1 189 ? 9.053 -3.234 -28.824 1.00 95.00 189 LEU A CA 1
ATOM 1506 C C . LEU A 1 189 ? 8.676 -3.604 -27.382 1.00 95.00 189 LEU A C 1
ATOM 1508 O O . LEU A 1 189 ? 9.325 -4.441 -26.753 1.00 95.00 189 LEU A O 1
ATOM 1512 N N . ARG A 1 190 ? 7.568 -3.052 -26.867 1.00 95.12 190 ARG A N 1
ATOM 1513 C CA . ARG A 1 190 ? 7.031 -3.398 -25.541 1.00 95.12 190 ARG A CA 1
ATOM 1514 C C . ARG A 1 190 ? 6.733 -4.891 -25.419 1.00 95.12 190 ARG A C 1
ATOM 1516 O O . ARG A 1 19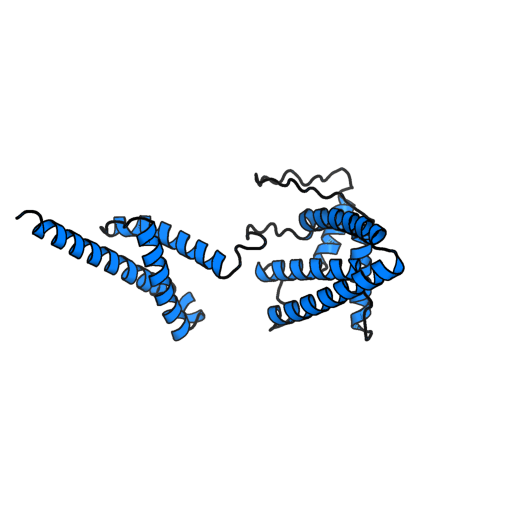0 ? 6.958 -5.461 -24.348 1.00 95.12 190 ARG A O 1
ATOM 1523 N N . ASP A 1 191 ? 6.202 -5.531 -26.458 1.00 95.25 191 ASP A N 1
ATOM 1524 C CA . ASP A 1 191 ? 5.913 -6.965 -26.424 1.00 95.25 191 ASP A CA 1
ATOM 1525 C C . ASP A 1 191 ? 7.186 -7.825 -26.468 1.00 95.25 191 ASP A C 1
ATOM 1527 O O . ASP A 1 191 ? 7.324 -8.754 -25.664 1.00 95.25 191 ASP A O 1
ATOM 1531 N N . LEU A 1 192 ? 8.163 -7.465 -27.308 1.00 96.12 192 LEU A N 1
ATOM 1532 C CA . LEU A 1 192 ? 9.480 -8.108 -27.345 1.00 96.12 192 LEU A CA 1
ATOM 1533 C C . LEU A 1 192 ? 10.167 -8.040 -25.979 1.00 96.12 192 LEU A C 1
ATOM 1535 O O . LEU A 1 192 ? 10.567 -9.077 -25.449 1.00 96.12 192 LEU A O 1
ATOM 1539 N N . VAL A 1 193 ? 10.192 -6.864 -25.346 1.00 96.00 193 VAL A N 1
ATOM 1540 C CA . VAL A 1 193 ? 10.738 -6.674 -23.993 1.00 96.00 193 VAL A CA 1
ATOM 1541 C C . VAL A 1 193 ? 9.993 -7.532 -22.966 1.00 96.00 193 VAL A C 1
ATOM 1543 O O . VAL A 1 193 ? 10.612 -8.220 -22.154 1.00 96.00 193 VAL A O 1
ATOM 1546 N N . LYS A 1 194 ? 8.653 -7.581 -23.001 1.00 94.62 194 LYS A N 1
ATOM 1547 C CA . LYS A 1 194 ? 7.871 -8.443 -22.091 1.00 94.62 194 LYS A CA 1
ATOM 1548 C C . LYS A 1 194 ? 8.193 -9.931 -22.260 1.00 94.62 194 LYS A C 1
ATOM 1550 O O . LYS A 1 194 ? 8.093 -10.673 -21.276 1.00 94.62 194 LYS A O 1
ATOM 1555 N N . ARG A 1 195 ? 8.491 -10.394 -23.479 1.00 94.62 195 ARG A N 1
ATOM 1556 C CA . ARG A 1 195 ? 8.905 -11.780 -23.767 1.00 94.62 195 ARG A CA 1
ATOM 1557 C C . ARG A 1 195 ? 10.353 -12.026 -23.334 1.00 94.62 195 ARG A C 1
ATOM 1559 O O . ARG A 1 195 ? 10.606 -13.025 -22.665 1.00 94.62 195 ARG A O 1
ATOM 1566 N N . ALA A 1 196 ? 11.259 -11.090 -23.600 1.00 94.62 196 ALA A N 1
ATOM 1567 C CA . ALA A 1 196 ? 12.653 -11.159 -23.173 1.00 94.62 196 ALA A CA 1
ATOM 1568 C C . ALA A 1 196 ? 12.771 -11.226 -21.642 1.00 94.62 196 ALA A C 1
ATOM 1570 O O . ALA A 1 196 ? 13.429 -12.112 -21.105 1.00 94.62 196 ALA A O 1
ATOM 1571 N N . LEU A 1 197 ? 12.012 -10.398 -20.917 1.00 92.25 197 LEU A N 1
ATOM 1572 C CA . LEU A 1 197 ? 11.943 -10.441 -19.452 1.00 92.25 197 LEU A CA 1
ATOM 1573 C C . LEU A 1 197 ? 11.367 -11.760 -18.913 1.00 92.25 197 LEU A C 1
ATOM 1575 O O . LEU A 1 197 ? 11.723 -12.174 -17.813 1.00 92.25 197 LEU A O 1
ATOM 1579 N N . ARG A 1 198 ? 10.494 -12.451 -19.664 1.00 91.69 198 ARG A N 1
ATOM 1580 C CA . ARG A 1 198 ? 10.053 -13.814 -19.305 1.00 91.69 198 ARG A CA 1
ATOM 1581 C C . ARG A 1 198 ? 11.193 -14.826 -19.457 1.00 91.69 198 ARG A C 1
ATOM 1583 O O . ARG A 1 198 ? 11.327 -15.693 -18.602 1.00 91.69 198 ARG A O 1
ATOM 1590 N N . SER A 1 199 ? 12.017 -14.696 -20.497 1.00 88.56 199 SER A N 1
ATOM 1591 C CA . SER A 1 199 ? 13.233 -15.506 -20.671 1.00 88.56 199 SER A CA 1
ATOM 1592 C C . SER A 1 199 ? 14.247 -15.242 -19.550 1.00 88.56 199 SER A C 1
ATOM 1594 O O . SER A 1 199 ? 14.710 -16.183 -18.909 1.00 88.56 199 SER A O 1
ATOM 1596 N N . GLY A 1 200 ? 14.506 -13.971 -19.225 1.00 88.00 200 GLY A N 1
ATOM 1597 C CA . GLY A 1 200 ? 15.358 -13.585 -18.096 1.00 88.00 200 GLY A CA 1
ATOM 1598 C C . GLY A 1 200 ? 14.823 -14.079 -16.749 1.00 88.00 200 GLY A C 1
ATOM 1599 O O . GLY A 1 200 ? 15.589 -14.504 -15.892 1.00 88.00 200 GLY A O 1
ATOM 1600 N N . ARG A 1 201 ? 13.496 -14.125 -16.572 1.00 87.69 201 ARG A N 1
ATOM 1601 C CA . ARG A 1 201 ? 12.900 -14.715 -15.369 1.00 87.69 201 ARG A CA 1
ATOM 1602 C C . ARG A 1 201 ? 13.230 -16.202 -15.223 1.00 87.69 201 ARG A C 1
ATOM 1604 O O . ARG A 1 201 ? 13.600 -16.602 -14.130 1.00 87.69 201 ARG A O 1
ATOM 1611 N N . ARG A 1 202 ? 13.174 -16.986 -16.306 1.00 87.31 202 ARG A N 1
ATOM 1612 C CA . ARG A 1 202 ? 13.572 -18.408 -16.280 1.00 87.31 202 ARG A CA 1
ATOM 1613 C C . ARG A 1 202 ? 15.044 -18.589 -15.912 1.00 87.31 202 ARG A C 1
ATOM 1615 O O . ARG A 1 202 ? 15.375 -19.526 -15.202 1.00 87.31 202 ARG A O 1
ATOM 1622 N N . PHE A 1 203 ? 15.912 -17.680 -16.360 1.00 84.00 203 PHE A N 1
ATOM 1623 C CA . PHE A 1 203 ? 17.317 -17.669 -15.952 1.00 84.00 203 PHE A CA 1
ATOM 1624 C C . PHE A 1 203 ? 17.463 -17.446 -14.439 1.00 84.00 203 PHE A C 1
ATOM 1626 O O . PHE A 1 203 ? 18.158 -18.207 -13.776 1.00 84.00 203 PHE A O 1
ATOM 1633 N N . ILE A 1 204 ? 16.747 -16.462 -13.882 1.00 84.81 204 ILE A N 1
ATOM 1634 C CA . ILE A 1 204 ? 16.716 -16.211 -12.430 1.00 84.81 204 ILE A CA 1
ATOM 1635 C C . ILE A 1 204 ? 16.177 -17.426 -11.666 1.00 84.81 204 ILE A C 1
ATOM 1637 O O . ILE A 1 204 ? 16.702 -17.757 -10.608 1.00 84.81 204 ILE A O 1
ATOM 1641 N N . ASP A 1 205 ? 15.129 -18.071 -12.178 1.00 82.69 205 ASP A N 1
ATOM 1642 C CA . ASP A 1 205 ? 14.525 -19.230 -11.522 1.00 82.69 205 ASP A CA 1
ATOM 1643 C C . ASP A 1 205 ? 15.473 -20.455 -11.545 1.00 82.69 205 ASP A C 1
ATOM 1645 O O . ASP A 1 205 ? 15.465 -21.225 -10.592 1.00 82.69 205 ASP A O 1
ATOM 1649 N N . TYR A 1 206 ? 16.320 -20.609 -12.575 1.00 86.44 206 TYR A N 1
ATOM 1650 C CA . TYR A 1 206 ? 17.291 -21.711 -12.687 1.00 86.44 206 TYR A CA 1
ATOM 1651 C C . TYR A 1 206 ? 18.577 -21.477 -11.876 1.00 86.44 206 TYR A C 1
ATOM 1653 O O . TYR A 1 206 ? 19.005 -22.352 -11.133 1.00 86.44 206 TYR A O 1
ATOM 1661 N N . TYR A 1 207 ? 19.199 -20.299 -12.001 1.00 84.25 207 TYR A N 1
ATOM 1662 C CA . TYR A 1 207 ? 20.498 -20.000 -11.373 1.00 84.25 207 TYR A CA 1
ATOM 1663 C C . TYR A 1 207 ? 20.384 -19.310 -10.007 1.00 84.25 207 TYR A C 1
ATOM 1665 O O . TYR A 1 207 ? 21.382 -19.147 -9.304 1.00 84.25 207 TYR A O 1
ATOM 1673 N N . GLY A 1 208 ? 19.181 -18.881 -9.625 1.00 80.75 208 GLY A N 1
ATOM 1674 C CA . GLY A 1 208 ? 18.922 -18.142 -8.397 1.00 80.75 208 GLY A CA 1
ATOM 1675 C C . GLY A 1 208 ? 19.103 -16.625 -8.532 1.00 80.75 208 GLY A C 1
ATOM 1676 O O . GLY A 1 208 ? 19.840 -16.101 -9.368 1.00 80.75 208 GLY A O 1
ATOM 1677 N N . LEU A 1 209 ? 18.417 -15.885 -7.652 1.00 75.88 209 LEU A N 1
ATOM 1678 C CA . LEU A 1 209 ? 18.410 -14.417 -7.664 1.00 75.88 209 LEU A CA 1
ATOM 1679 C C . LEU A 1 209 ? 19.775 -13.800 -7.329 1.00 75.88 209 LEU A C 1
ATOM 1681 O O . LEU A 1 209 ? 20.067 -12.713 -7.819 1.00 75.88 209 LEU A O 1
ATOM 1685 N N . LYS A 1 210 ? 20.580 -14.463 -6.489 1.00 75.44 210 LYS A N 1
ATOM 1686 C CA . LYS A 1 210 ? 21.913 -13.983 -6.100 1.00 75.44 210 LYS A CA 1
ATOM 1687 C C . LYS A 1 210 ? 22.848 -13.971 -7.312 1.00 75.44 210 LYS A C 1
ATOM 1689 O O . LYS A 1 210 ? 23.290 -12.907 -7.715 1.00 75.44 210 LYS A O 1
ATOM 1694 N N . THR A 1 211 ? 22.980 -15.110 -7.985 1.00 77.25 211 THR A N 1
ATOM 1695 C CA . THR A 1 211 ? 23.746 -15.270 -9.230 1.00 77.25 211 THR A CA 1
ATOM 1696 C C . THR A 1 211 ? 23.320 -14.272 -10.307 1.00 77.25 211 THR A C 1
ATOM 1698 O O . THR A 1 211 ? 24.154 -13.653 -10.954 1.00 77.25 211 THR A O 1
ATOM 1701 N N . ALA A 1 212 ? 22.016 -14.039 -10.476 1.00 79.38 212 ALA A N 1
ATOM 1702 C CA . ALA A 1 212 ? 21.528 -13.061 -11.448 1.00 79.38 212 ALA A CA 1
ATOM 1703 C C . ALA A 1 212 ? 21.862 -11.596 -11.097 1.00 79.38 212 ALA A C 1
ATOM 1705 O O . ALA A 1 212 ? 21.860 -10.751 -11.989 1.00 79.38 212 ALA A O 1
ATOM 1706 N N . ARG A 1 213 ? 22.099 -11.277 -9.817 1.00 77.81 213 ARG A N 1
ATOM 1707 C CA . ARG A 1 213 ? 22.578 -9.953 -9.388 1.00 77.81 213 ARG A CA 1
ATOM 1708 C C . ARG A 1 213 ? 24.081 -9.824 -9.579 1.00 77.81 213 ARG A C 1
ATOM 1710 O O . ARG A 1 213 ? 24.519 -8.815 -10.116 1.00 77.81 213 ARG A O 1
ATOM 1717 N N . ASP A 1 214 ? 24.821 -10.848 -9.173 1.00 79.12 214 ASP A N 1
ATOM 1718 C CA . ASP A 1 214 ? 26.282 -10.876 -9.253 1.00 79.12 214 ASP A CA 1
ATOM 1719 C C . ASP A 1 214 ? 26.747 -10.877 -10.724 1.00 79.12 214 ASP A C 1
ATOM 1721 O O . ASP A 1 214 ? 27.767 -10.285 -11.058 1.00 79.12 214 ASP A O 1
ATOM 1725 N N . HIS A 1 215 ? 25.934 -11.437 -11.628 1.00 85.56 215 HIS A N 1
ATOM 1726 C CA . HIS A 1 215 ? 26.171 -11.461 -13.074 1.00 85.56 215 HIS A CA 1
ATOM 1727 C C . HIS A 1 215 ? 25.102 -10.683 -13.856 1.00 85.56 215 HIS A C 1
ATOM 1729 O O . HIS A 1 215 ? 24.486 -11.199 -14.796 1.00 85.56 215 HIS A O 1
ATOM 1735 N N . HIS A 1 216 ? 24.852 -9.436 -13.451 1.00 81.94 216 HIS A N 1
ATOM 1736 C CA . HIS A 1 216 ? 23.854 -8.573 -14.090 1.00 81.94 216 HIS A CA 1
ATOM 1737 C C . HIS A 1 216 ? 24.077 -8.389 -15.606 1.00 81.94 216 HIS A C 1
ATOM 1739 O O . HIS A 1 216 ? 23.098 -8.321 -16.355 1.00 81.94 216 HIS A O 1
ATOM 1745 N N . ASP A 1 217 ? 25.332 -8.407 -16.060 1.00 87.88 217 ASP A N 1
ATOM 1746 C CA . ASP A 1 217 ? 25.712 -8.304 -17.472 1.00 87.88 217 ASP A CA 1
ATOM 1747 C C . ASP A 1 217 ? 25.203 -9.484 -18.304 1.00 87.88 217 ASP A C 1
ATOM 1749 O O . ASP A 1 217 ? 24.641 -9.280 -19.376 1.00 87.88 217 ASP A O 1
ATOM 1753 N N . LEU A 1 218 ? 25.274 -10.714 -17.784 1.00 87.44 218 LEU A N 1
ATOM 1754 C CA . LEU A 1 218 ? 24.780 -11.906 -18.490 1.00 87.44 218 LEU A CA 1
ATOM 1755 C C . LEU A 1 218 ? 23.260 -11.869 -18.672 1.00 87.44 218 LEU A C 1
ATOM 1757 O O . LEU A 1 218 ? 22.721 -12.251 -19.714 1.00 87.44 218 LEU A O 1
ATOM 1761 N N . LEU A 1 219 ? 22.540 -11.400 -17.647 1.00 86.75 219 LEU A N 1
ATOM 1762 C CA . LEU A 1 219 ? 21.096 -11.204 -17.747 1.00 86.75 219 LEU A CA 1
ATOM 1763 C C . LEU A 1 219 ? 20.775 -10.108 -18.767 1.00 86.75 219 LEU A C 1
ATOM 1765 O O . LEU A 1 219 ? 19.817 -10.250 -19.534 1.00 86.75 219 LEU A O 1
ATOM 1769 N N . HIS A 1 220 ? 21.573 -9.040 -18.775 1.00 89.56 220 HIS A N 1
ATOM 1770 C CA . HIS A 1 220 ? 21.434 -7.953 -19.726 1.00 89.56 220 HIS A CA 1
ATOM 1771 C C . HIS A 1 220 ? 21.635 -8.433 -21.163 1.00 89.56 220 HIS A C 1
ATOM 1773 O O . HIS A 1 220 ? 20.742 -8.274 -21.994 1.00 89.56 220 HIS A O 1
ATOM 1779 N N . GLU A 1 221 ? 22.756 -9.096 -21.426 1.00 91.94 221 GLU A N 1
ATOM 1780 C CA . GLU A 1 221 ? 23.139 -9.643 -22.722 1.00 91.94 221 GLU A CA 1
ATOM 1781 C C . GLU A 1 221 ? 22.093 -10.634 -23.248 1.00 91.94 221 GLU A C 1
ATOM 1783 O O . GLU A 1 221 ? 21.684 -10.580 -24.405 1.00 91.94 221 GLU A O 1
ATOM 1788 N N . ARG A 1 222 ? 21.550 -11.493 -22.380 1.00 91.44 222 ARG A N 1
ATOM 1789 C CA . ARG A 1 222 ? 20.486 -12.431 -22.758 1.00 91.44 222 ARG A CA 1
ATOM 1790 C C . ARG A 1 222 ? 19.207 -11.724 -23.204 1.00 91.44 222 ARG A C 1
ATOM 1792 O O . ARG A 1 222 ? 18.556 -12.162 -24.156 1.00 91.44 222 ARG A O 1
ATOM 1799 N N . ILE A 1 223 ? 18.807 -10.671 -22.492 1.00 93.62 223 ILE A N 1
ATOM 1800 C CA . ILE A 1 223 ? 17.630 -9.865 -22.844 1.00 93.62 223 ILE A CA 1
ATOM 1801 C C . ILE A 1 223 ? 17.901 -9.102 -24.145 1.00 93.62 223 ILE A C 1
ATOM 1803 O O . ILE A 1 223 ? 17.041 -9.095 -25.028 1.00 93.62 223 ILE A O 1
ATOM 1807 N N . TRP A 1 224 ? 19.099 -8.530 -24.276 1.00 95.12 224 TRP A N 1
ATOM 1808 C CA . TRP A 1 224 ? 19.581 -7.825 -25.457 1.00 95.12 224 TRP A CA 1
ATOM 1809 C C . TRP A 1 224 ? 19.544 -8.705 -26.708 1.00 95.12 224 TRP A C 1
ATOM 1811 O O . TRP A 1 224 ? 18.804 -8.408 -27.648 1.00 95.12 224 TRP A O 1
ATOM 1821 N N . ASN A 1 225 ? 20.244 -9.841 -26.679 1.00 94.69 225 ASN A N 1
ATOM 1822 C CA . ASN A 1 225 ? 20.340 -10.790 -27.787 1.00 94.69 225 ASN A CA 1
ATOM 1823 C C . ASN A 1 225 ? 18.957 -11.284 -28.221 1.00 94.69 225 ASN A C 1
ATOM 1825 O O . ASN A 1 225 ? 18.669 -11.355 -29.413 1.00 94.69 225 ASN A O 1
ATOM 1829 N N . PHE A 1 226 ? 18.051 -11.539 -27.268 1.00 95.38 226 PHE A N 1
ATOM 1830 C CA . PHE A 1 226 ? 16.678 -11.933 -27.588 1.00 95.38 226 PHE A CA 1
ATOM 1831 C C . PHE A 1 226 ? 15.931 -10.869 -28.406 1.00 95.38 226 PHE A C 1
ATOM 1833 O O . PHE A 1 226 ? 15.222 -11.209 -29.356 1.00 95.38 226 PHE A O 1
ATOM 1840 N N . VAL A 1 227 ? 16.037 -9.593 -28.022 1.00 95.12 227 VAL A N 1
ATOM 1841 C CA . VAL A 1 227 ? 15.345 -8.495 -28.713 1.00 95.12 227 VAL A CA 1
ATOM 1842 C C . VAL A 1 227 ? 16.015 -8.207 -30.055 1.00 95.12 227 VAL A C 1
ATOM 1844 O O . VAL A 1 227 ? 15.324 -8.190 -31.075 1.00 95.12 227 VAL A O 1
ATOM 1847 N N . ALA A 1 228 ? 17.343 -8.073 -30.077 1.00 94.00 228 ALA A N 1
ATOM 1848 C CA . ALA A 1 228 ? 18.126 -7.799 -31.279 1.00 94.00 228 ALA A CA 1
ATOM 1849 C C . ALA A 1 228 ? 17.899 -8.858 -32.372 1.00 94.00 228 ALA A C 1
ATOM 1851 O O . ALA A 1 228 ? 17.608 -8.511 -33.520 1.00 94.00 228 ALA A O 1
ATOM 1852 N N . ASP A 1 229 ? 17.936 -10.148 -32.024 1.00 94.69 229 ASP A N 1
ATOM 1853 C CA . ASP A 1 229 ? 17.690 -11.235 -32.977 1.00 94.69 229 ASP A CA 1
ATOM 1854 C C . ASP A 1 229 ? 16.286 -11.187 -33.573 1.00 94.69 229 ASP A C 1
ATOM 1856 O O . ASP A 1 229 ? 16.094 -11.462 -34.761 1.00 94.69 229 ASP A O 1
ATOM 1860 N N . ARG A 1 230 ? 15.279 -10.843 -32.765 1.00 94.44 230 ARG A N 1
ATOM 1861 C CA . ARG A 1 230 ? 13.895 -10.752 -33.240 1.00 94.44 230 ARG A CA 1
ATOM 1862 C C . ARG A 1 230 ? 13.702 -9.563 -34.172 1.00 94.44 230 ARG A C 1
ATOM 1864 O O . ARG A 1 230 ? 13.096 -9.758 -35.224 1.00 94.44 230 ARG A O 1
ATOM 1871 N N . CYS A 1 231 ? 14.283 -8.407 -33.857 1.00 92.25 231 CYS A N 1
ATOM 1872 C CA . CYS A 1 231 ? 14.277 -7.248 -34.752 1.00 92.25 231 CYS A CA 1
ATOM 1873 C C . CYS A 1 231 ? 14.966 -7.571 -36.090 1.00 92.25 231 CYS A C 1
ATOM 1875 O O . CYS A 1 231 ? 14.400 -7.335 -37.157 1.00 92.25 231 CYS A O 1
ATOM 1877 N N . ARG A 1 232 ? 16.144 -8.214 -36.058 1.00 91.31 232 ARG A N 1
ATOM 1878 C CA . ARG A 1 232 ? 16.875 -8.624 -37.273 1.00 91.31 232 ARG A CA 1
ATOM 1879 C C . ARG A 1 232 ? 16.076 -9.602 -38.138 1.00 91.31 232 ARG A C 1
ATOM 1881 O O . ARG A 1 232 ? 16.039 -9.459 -39.359 1.00 91.31 232 ARG A O 1
ATOM 1888 N N . ARG A 1 233 ? 15.426 -10.601 -37.527 1.00 90.44 233 ARG A N 1
ATOM 1889 C CA . ARG A 1 233 ? 14.593 -11.580 -38.253 1.00 90.44 233 ARG A CA 1
ATOM 1890 C C . ARG A 1 233 ? 13.357 -10.939 -38.879 1.00 90.44 233 ARG A C 1
ATOM 1892 O O . ARG A 1 233 ? 12.977 -11.333 -39.977 1.00 90.44 233 ARG A O 1
ATOM 1899 N N . GLN A 1 234 ? 12.749 -9.967 -38.203 1.00 87.19 234 GLN A N 1
ATOM 1900 C CA . GLN A 1 234 ? 11.586 -9.251 -38.719 1.00 87.19 234 GLN A CA 1
ATOM 1901 C C . GLN A 1 234 ? 11.948 -8.444 -39.970 1.00 87.19 234 GLN A C 1
ATOM 1903 O O . GLN A 1 234 ? 11.324 -8.638 -41.008 1.00 87.19 234 GLN A O 1
ATOM 1908 N N . ARG A 1 235 ? 13.062 -7.698 -39.936 1.00 83.00 235 ARG A N 1
ATOM 1909 C CA . ARG A 1 235 ? 13.582 -6.983 -41.113 1.00 83.00 235 ARG A CA 1
ATOM 1910 C C . ARG A 1 235 ? 13.843 -7.907 -42.306 1.00 83.00 235 ARG A C 1
ATOM 1912 O O . ARG A 1 235 ? 13.496 -7.562 -43.430 1.00 83.00 235 ARG A O 1
ATOM 1919 N N . LYS A 1 236 ? 14.425 -9.094 -42.080 1.00 82.56 236 LYS A N 1
ATOM 1920 C CA . LYS A 1 236 ? 14.630 -10.088 -43.153 1.00 82.56 236 LYS A CA 1
ATOM 1921 C C . LYS A 1 236 ? 13.306 -10.527 -43.786 1.00 82.56 236 LYS A C 1
ATOM 1923 O O . LYS A 1 236 ? 13.227 -10.638 -45.004 1.00 82.56 236 LYS A O 1
ATOM 1928 N N . LYS A 1 237 ? 12.269 -10.754 -42.975 1.00 81.44 237 LYS A N 1
ATOM 1929 C CA . LYS A 1 237 ? 10.939 -11.154 -43.456 1.00 81.44 237 LYS A CA 1
ATOM 1930 C C . LYS A 1 237 ? 10.262 -10.041 -44.263 1.00 81.44 237 LYS A C 1
ATOM 1932 O O . LYS A 1 237 ? 9.688 -10.315 -45.316 1.00 81.44 237 LYS A O 1
ATOM 1937 N N . ASP A 1 238 ? 10.370 -8.802 -43.800 1.00 78.06 238 ASP A N 1
ATOM 1938 C CA . ASP A 1 238 ? 9.753 -7.647 -44.458 1.00 78.06 238 ASP A CA 1
ATOM 1939 C C . ASP A 1 238 ? 10.485 -7.290 -45.764 1.00 78.06 238 ASP A C 1
ATOM 1941 O O . ASP A 1 238 ? 9.847 -6.976 -46.769 1.00 78.06 238 ASP A O 1
ATOM 1945 N N . GLY A 1 239 ? 11.815 -7.437 -45.790 1.00 73.88 239 GLY A N 1
ATOM 1946 C CA . GLY A 1 239 ? 12.628 -7.295 -47.001 1.00 73.88 239 GLY A CA 1
ATOM 1947 C C . GLY A 1 239 ? 12.300 -8.340 -48.071 1.00 73.88 239 GLY A C 1
ATOM 1948 O O . GLY A 1 239 ? 12.138 -7.986 -49.235 1.00 73.88 239 GLY A O 1
ATOM 1949 N N . LEU A 1 240 ? 12.118 -9.604 -47.672 1.00 69.62 240 LEU A N 1
ATOM 1950 C CA . LEU A 1 240 ? 11.668 -10.672 -48.574 1.00 69.62 240 LEU A CA 1
ATOM 1951 C C . LEU A 1 240 ? 10.255 -10.403 -49.106 1.00 69.62 240 LEU A C 1
ATOM 1953 O O . LEU A 1 240 ? 9.996 -10.593 -50.285 1.00 69.62 240 LEU A O 1
ATOM 1957 N N . SER A 1 241 ? 9.341 -9.919 -48.264 1.00 66.25 241 SER A N 1
ATOM 1958 C CA . SER A 1 241 ? 7.954 -9.654 -48.676 1.00 66.25 241 SER A CA 1
ATOM 1959 C C . SER A 1 241 ? 7.855 -8.512 -49.697 1.00 66.25 241 SER A C 1
ATOM 1961 O O . SER A 1 241 ? 7.023 -8.567 -50.597 1.00 66.25 241 SER A O 1
ATOM 1963 N N . ARG A 1 242 ? 8.733 -7.503 -49.606 1.00 61.34 242 ARG A N 1
ATOM 1964 C CA . ARG A 1 242 ? 8.805 -6.414 -50.594 1.00 61.34 242 ARG A CA 1
ATOM 1965 C C . ARG A 1 242 ? 9.383 -6.862 -51.937 1.00 61.34 242 ARG A C 1
ATOM 1967 O O . ARG A 1 242 ? 8.900 -6.401 -52.962 1.00 61.34 242 ARG A O 1
ATOM 1974 N N . SER A 1 243 ? 10.348 -7.786 -51.960 1.00 61.19 243 SER A N 1
ATOM 1975 C CA . SER A 1 243 ? 10.939 -8.264 -53.221 1.00 61.19 243 SER A CA 1
ATOM 1976 C C . SER A 1 243 ? 9.995 -9.135 -54.062 1.00 61.19 243 SER A C 1
ATOM 1978 O O . SER A 1 243 ? 10.224 -9.282 -55.258 1.00 61.19 243 SER A O 1
ATOM 1980 N N . TYR A 1 244 ? 8.936 -9.698 -53.468 1.00 61.00 244 TYR A N 1
ATOM 1981 C CA . TYR A 1 244 ? 7.911 -10.464 -54.194 1.00 61.00 244 TYR A CA 1
ATOM 1982 C C . TYR A 1 244 ? 6.784 -9.604 -54.782 1.00 61.00 244 TYR A C 1
ATOM 1984 O O . TYR A 1 244 ? 6.046 -10.096 -55.623 1.00 61.00 244 TYR A O 1
ATOM 1992 N N . LEU A 1 245 ? 6.651 -8.340 -54.366 1.00 58.75 245 LEU A N 1
ATOM 1993 C CA . LEU A 1 245 ? 5.608 -7.418 -54.844 1.00 58.75 245 LEU A CA 1
ATOM 1994 C C . LEU A 1 245 ? 6.103 -6.451 -55.936 1.00 58.75 245 LEU A C 1
ATOM 1996 O O . LEU A 1 245 ? 5.346 -5.599 -56.386 1.00 58.75 245 LEU A O 1
ATOM 2000 N N . SER A 1 246 ? 7.373 -6.552 -56.338 1.00 57.00 246 SER A N 1
ATOM 2001 C CA . SER A 1 246 ? 7.983 -5.744 -57.409 1.00 57.00 246 SER A CA 1
ATOM 2002 C C . SER A 1 246 ? 8.288 -6.551 -58.679 1.00 57.00 246 SER A C 1
ATOM 2004 O O . SER A 1 246 ? 9.133 -6.143 -59.472 1.00 57.00 246 SER A O 1
ATOM 2006 N N . LYS A 1 247 ? 7.629 -7.698 -58.855 1.00 48.72 247 LYS A N 1
ATOM 2007 C CA . LYS A 1 247 ? 7.564 -8.449 -60.113 1.00 48.72 247 LYS A CA 1
ATOM 2008 C C . LYS A 1 247 ? 6.119 -8.475 -60.578 1.00 48.72 247 LYS A C 1
ATOM 2010 O O . LYS A 1 247 ? 5.926 -8.410 -61.806 1.00 48.72 247 LYS A O 1
#

=== Feature glossary ===
The record interleaves many kinds of information about one protein. Here is each kind framed as the question it answers.

Q: What are the backbone torsion angles?
A: φ (phi) and ψ (psi) are the two rotatable backbone dihedrals per residue: φ is the C(i-1)–N–Cα–C torsion, ψ is the N–Cα–C–N(i+1) torsion, both in degrees on (−180°, 180°]. α-helical residues cluster near (−60°, −45°); β-strand residues near (−120°, +130°). A Ramachandran plot is simply a scatter of (φ, ψ) for every residue.

Q: What is the amino-acid chain?
A: This is the polypeptide sequence — one letter per residue, N-terminus first. Length ranges from a few dozen residues for small domains to over a thousand for large multi-domain proteins.

Q: How mobile is each atom in the crystal?
A: For experimental (PDB) structures, the B-factor (temperature factor) quantifies the positional spread of each atom in the crystal — a combination of thermal vibration and static disorder — in units of Å². High B-factors mark flexible loops or poorly resolved regions; low B-factors mark the rigid, well-ordered core.

Q: Are the domains correctly placed relative to each other?
A: Predicted Aligned Error (PAE) is an AlphaFold confidence matrix: entry (i, j) is the expected error in the position of residue j, in ångströms, when the prediction is superimposed on the true structure at residue i. Low PAE within a block of residues means that block is internally rigid and well-predicted; high PAE between two blocks means their relative placement is uncertain even if each block individually is confident.

Q: How confident is the AlphaFold model at each residue?
A: pLDDT is the predicted lDDT-Cα score: AlphaFold's confidence that the local environment of each residue (all inter-atomic distances within 15 Å) is correctly placed. It is a per-residue number between 0 and 100, with higher meaning more reliable.

Q: What family and function is it annotated with?
A: Functional annotations link the protein to curated databases. InterPro entries identify conserved domains and families by matching the sequence against member-database signatures (Pfam, PROSITE, CDD, …). Gene Ontology (GO) terms describe molecular function, biological process, and cellular component in a controlled vocabulary. CATH places the structure in a hierarchical fold classification (Class/Architecture/Topology/Homologous-superfamily). The organism is the source species.

Q: How big and how compact is the whole molecule?
A: Three whole-structure scalars: the radius of gyration (RMS distance of Cα from centroid, in Å), the count of Cα–Cα contacts (pairs closer than 8 Å and separated by more than four residues in sequence — i.e. tertiary, not local, contacts), and the bounding-box dimensions. Together they distinguish compact globular folds from extended fibres or disordered chains.

Q: What known structures does this most resemble?
A: The Foldseek neighbor list gives the closest experimentally determined structures in the PDB, ranked by structural alignment. TM-score near 1 means near-identical fold; near 0.3 means only rough topology match. This is how one finds what a novel AlphaFold prediction most resembles in the solved-structure universe.

Q: Which residues are buried vs exposed?
A: SASA measures how much of the protein is reachable by solvent. It is computed by rolling a water-sized probe over the atomic surface and summing the exposed area (Å²). Per-residue SASA distinguishes core (buried, low SASA) from surface (exposed, high SASA) residues; total SASA is a whole-molecule size measure.

Q: Which residues are in helices, strands, or loops?
A: Eight-state secondary structure (DSSP): H is the canonical α-helix, G the tighter 3₁₀-helix, I the wider π-helix; E/B are β-structure, T and S are turns and bends, and '-' is everything else. DSSP derives these from the pattern of main-chain N–H···O=C hydrogen bonds, not from the sequence.

Q: Where is each backbone atom in 3D?
A: Structure coordinates are given as an mmCIF _atom_site loop: one row per atom with element, residue name, chain id, sequence number, and x/y/z position in Å. Only the four main-chain atoms per residue are included here; side chains are omitted to keep the record compact.

Q: What if only a Cα trace is available?
A: Three-state secondary structure (P-SEA) collapses the eight DSSP classes into helix (a), strand (b), and coil (c). P-SEA assigns these from Cα geometry alone — distances and angles — without requiring backbone oxygens, so it works on any Cα trace.

Q: What do the rendered images show?
A: The six renders are orthographic views along the three Cartesian axes in both directions. Representation (cartoon, sticks, or surface) and color scheme (sequence-rainbow or by-chain) vary across proteins so the training set covers all the common visualization conventions.

Q: What does the local fold look like, residue by residue?
A: Foldseek's 3Di representation compresses backbone geometry into a per-residue letter drawn from a learned twenty-state alphabet. It captures the tertiary interaction pattern around each residue — which residues are packed against it in space, regardless of where they are in sequence.

Q: What do the diagnostic plots show?
A: The contact map is a binary N×N matrix image: pixel (i, j) is dark where Cα_i and Cα_j are within 8 Å and |i−j|>4. Because the |i−j|>4 filter removes local helical contacts, off-diagonal stripes parallel to the main diagonal indicate parallel β-sheets; stripes perpendicular to it indicate antiparallel β-sheets. The Ramachandran plot scatters every residue's (φ, ψ) pair against the sterically allowed regions. The PAE heatmap renders the predicted-aligned-error matrix.